Protein AF-A0A9P8JHC9-F1 (afdb_monomer)

Mean predicted aligned error: 3.89 Å

Radius of gyration: 19.71 Å; Cα contacts (8 Å, |Δi|>4): 571; chains: 1; bounding box: 53×44×56 Å

Nearest PDB structures (foldseek):
  3wir-assembly2_D  TM=7.447E-01  e=4.806E-13  Caldicellulosiruptor saccharolyticus DSM 8903
  1h54-assembly1_B  TM=7.601E-01  e=2.207E-12  Levilactobacillus brevis
  1h54-assembly1_A  TM=7.144E-01  e=3.059E-12  Levilactobacillus brevis
  4ktp-assembly1_B  TM=7.434E-01  e=1.260E-11  [Bacillus] selenitireducens MLS10
  6w0p-assembly2_C  TM=7.473E-01  e=3.824E-09  gut metagenome

Solvent-accessible surface area (backbone atoms only — not comparable to full-atom values): 17361 Å² total; per-residue (Å²): 91,27,62,80,66,82,40,54,93,66,26,49,53,66,26,67,49,67,64,99,78,56,48,64,40,98,90,33,56,56,65,69,28,60,58,47,61,47,52,51,51,37,48,52,49,53,51,51,28,49,36,53,66,42,60,69,56,33,65,74,57,37,46,68,54,38,54,11,34,51,46,34,51,64,68,61,39,42,79,35,79,91,76,70,20,33,35,37,80,48,24,18,44,69,25,71,72,52,62,62,37,30,25,29,28,40,42,46,50,41,54,25,44,54,44,55,51,49,53,51,53,23,62,77,68,74,48,92,72,70,80,66,51,62,61,44,37,77,30,47,43,68,22,59,44,98,86,67,48,69,34,63,25,51,84,66,81,84,78,72,69,31,37,40,59,30,65,49,38,34,55,42,86,64,59,58,70,49,100,90,39,42,74,66,49,51,44,51,42,40,66,58,50,72,78,38,54,38,84,77,24,46,23,45,25,32,13,44,52,11,22,38,33,45,77,56,52,92,72,80,56,62,25,52,53,24,41,47,61,17,42,66,56,19,43,40,82,95,80,58,43,26,30,27,29,58,56,75,49,33,82,83,38,83,72,42,72,55,52,71,76,20,62,62,22,48,52,30,47,67,36,30,58,52,44,11,32,37,23,48,44,79,54,72,93,41,82,46,72,52,72,44,72,46,94,86,55,69,61,50,76,54,74,72,44,71,45,66,84,42,80,46,74,51,72,51,62,89,124

pLDDT: mean 94.01, std 4.43, range [67.44, 98.69]

Structure (mmCIF, N/CA/C/O backbone):
data_AF-A0A9P8JHC9-F1
#
_entry.id   AF-A0A9P8JHC9-F1
#
loop_
_atom_site.group_PDB
_atom_site.id
_atom_site.type_symbol
_atom_site.label_atom_id
_atom_site.label_alt_id
_atom_site.label_comp_id
_atom_site.label_asym_id
_atom_site.label_entity_id
_atom_site.label_seq_id
_atom_site.pdbx_PDB_ins_code
_atom_site.Cartn_x
_atom_site.Cartn_y
_atom_site.Cartn_z
_atom_site.occupancy
_atom_site.B_iso_or_equiv
_atom_site.auth_seq_id
_atom_site.auth_comp_id
_atom_site.auth_asym_id
_atom_site.auth_atom_id
_atom_site.pdbx_PDB_model_num
ATOM 1 N N . ASN A 1 1 ? -9.193 -13.759 17.458 1.00 93.69 1 ASN A N 1
ATOM 2 C CA . ASN A 1 1 ? -8.294 -12.620 17.184 1.00 93.69 1 ASN A CA 1
ATOM 3 C C . ASN A 1 1 ? -8.834 -11.311 17.755 1.00 93.69 1 ASN A C 1
ATOM 5 O O . ASN A 1 1 ? -8.416 -10.983 18.848 1.00 93.69 1 ASN A O 1
ATOM 9 N N . ALA A 1 2 ? -9.758 -10.584 17.108 1.00 95.62 2 ALA A N 1
ATOM 10 C CA . ALA A 1 2 ? -10.142 -9.221 17.537 1.00 95.62 2 ALA A CA 1
ATOM 11 C C . ALA A 1 2 ? -10.690 -9.174 18.976 1.00 95.62 2 ALA A C 1
ATOM 13 O O . ALA A 1 2 ? -10.093 -8.546 19.842 1.00 95.62 2 ALA A O 1
ATOM 14 N N . GLN A 1 3 ? -11.723 -9.971 19.260 1.00 94.31 3 GLN A N 1
ATOM 15 C CA . GLN A 1 3 ? -12.310 -10.104 20.604 1.00 94.31 3 GLN A CA 1
ATOM 16 C C . GLN A 1 3 ? -11.322 -10.584 21.681 1.00 94.31 3 GLN A C 1
ATOM 18 O O . GLN A 1 3 ? -11.499 -10.299 22.858 1.00 94.31 3 GLN A O 1
ATOM 23 N N . GLU A 1 4 ? -10.289 -11.343 21.301 1.00 93.81 4 GLU A N 1
ATOM 24 C CA . GLU A 1 4 ? -9.252 -11.807 22.239 1.00 93.81 4 GLU A CA 1
ATOM 25 C C . GLU A 1 4 ? -8.222 -10.712 22.555 1.00 93.81 4 GLU A C 1
ATOM 27 O O . GLU A 1 4 ? -7.394 -10.907 23.439 1.00 93.81 4 GLU A O 1
ATOM 32 N N . ASN A 1 5 ? -8.256 -9.594 21.824 1.00 93.81 5 ASN A N 1
ATOM 33 C CA . ASN A 1 5 ? -7.369 -8.445 21.982 1.00 93.81 5 ASN A CA 1
ATOM 34 C C . ASN A 1 5 ? -8.177 -7.153 22.208 1.00 93.81 5 ASN A C 1
ATOM 36 O O . ASN A 1 5 ? -7.814 -6.102 21.693 1.00 93.81 5 ASN A O 1
ATOM 40 N N . ASP A 1 6 ? -9.281 -7.254 22.954 1.00 94.88 6 ASP A N 1
ATOM 41 C CA . ASP A 1 6 ? -10.076 -6.125 23.461 1.00 94.88 6 ASP A CA 1
ATOM 42 C C . ASP A 1 6 ? -10.746 -5.216 22.408 1.00 94.88 6 ASP A C 1
ATOM 44 O O . ASP A 1 6 ? -11.206 -4.124 22.741 1.00 94.88 6 ASP A O 1
ATOM 48 N N . PHE A 1 7 ? -10.879 -5.681 21.162 1.00 96.69 7 PHE A N 1
ATOM 49 C CA . PHE A 1 7 ? -11.735 -5.040 20.157 1.00 96.69 7 PHE A CA 1
ATOM 50 C C . PHE A 1 7 ? -13.198 -5.485 20.297 1.00 96.69 7 PHE A C 1
ATOM 52 O O . PHE A 1 7 ? -13.495 -6.551 20.854 1.00 96.69 7 PHE A O 1
ATOM 59 N N . SER A 1 8 ? -14.118 -4.686 19.756 1.00 96.69 8 SER A N 1
ATOM 60 C CA . SER A 1 8 ? -15.551 -4.993 19.742 1.00 96.69 8 SER A CA 1
ATOM 61 C C . SER A 1 8 ? -15.889 -6.274 18.965 1.00 96.69 8 SER A C 1
ATOM 63 O O . SER A 1 8 ? -15.070 -6.862 18.251 1.00 96.69 8 SER A O 1
ATOM 65 N N . SER A 1 9 ? -17.132 -6.741 19.105 1.00 95.88 9 SER A N 1
ATOM 66 C CA . SER A 1 9 ? -17.629 -7.907 18.365 1.00 95.88 9 SER A CA 1
ATOM 67 C C . SER A 1 9 ? -17.775 -7.667 16.863 1.00 95.88 9 SER A C 1
ATOM 69 O O . SER A 1 9 ? -17.843 -8.631 16.102 1.00 95.88 9 SER A O 1
ATOM 71 N N . GLU A 1 10 ? -17.837 -6.403 16.469 1.00 95.12 10 GLU A N 1
ATOM 72 C CA . GLU A 1 10 ? -18.017 -5.896 15.118 1.00 95.12 10 GLU A CA 1
ATOM 73 C C . GLU A 1 10 ? -16.677 -5.780 14.376 1.00 95.12 10 GLU A C 1
ATOM 75 O O . GLU A 1 10 ? -16.653 -5.735 13.150 1.00 95.12 10 GLU A O 1
ATOM 80 N N . ALA A 1 11 ? -15.559 -5.774 15.105 1.00 97.31 11 ALA A N 1
ATOM 81 C CA . ALA A 1 11 ? -14.218 -5.675 14.556 1.00 97.31 11 ALA A CA 1
ATOM 82 C C . ALA A 1 11 ? -13.653 -7.035 14.106 1.00 97.31 11 ALA A C 1
ATOM 84 O O . ALA A 1 11 ? -13.818 -8.071 14.760 1.00 97.31 11 ALA A O 1
ATOM 85 N N . ILE A 1 12 ? -12.882 -7.024 13.015 1.00 96.75 12 ILE A N 1
ATOM 86 C CA . ILE A 1 12 ? -12.060 -8.162 12.581 1.00 96.75 12 ILE A CA 1
ATOM 87 C C . ILE A 1 12 ? -10.598 -7.733 12.493 1.00 96.75 12 ILE A C 1
ATOM 89 O O . ILE A 1 12 ? -10.271 -6.674 11.970 1.00 96.75 12 ILE A O 1
ATOM 93 N N . ILE A 1 13 ? -9.714 -8.616 12.961 1.00 95.69 13 ILE A N 1
ATOM 94 C CA . ILE A 1 13 ? -8.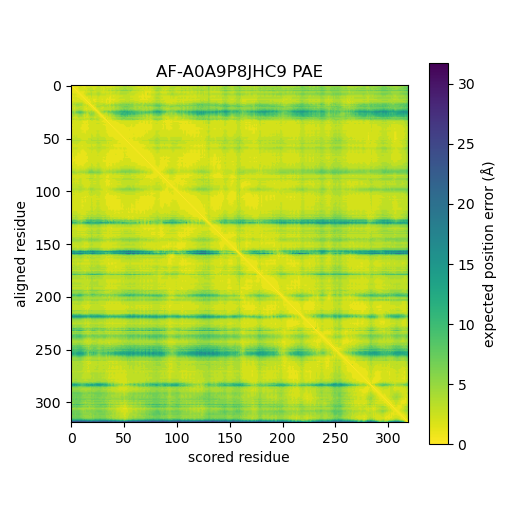271 -8.500 12.772 1.00 95.69 13 ILE A CA 1
ATOM 95 C C . ILE A 1 13 ? -7.711 -9.827 12.264 1.00 95.69 13 ILE A C 1
ATOM 97 O O . ILE A 1 13 ? -7.874 -10.894 12.880 1.00 95.69 13 ILE A O 1
ATOM 101 N N . TYR A 1 14 ? -7.083 -9.768 11.100 1.00 96.12 14 TYR A N 1
ATOM 102 C CA . TYR A 1 14 ? -6.438 -10.912 10.480 1.00 96.12 14 TYR A CA 1
ATOM 103 C C . TYR A 1 14 ? -5.045 -11.141 11.079 1.00 96.12 14 TYR A C 1
ATOM 105 O O . TYR A 1 14 ? -4.368 -10.187 11.464 1.00 96.12 14 TYR A O 1
ATOM 113 N N . PRO A 1 15 ? -4.599 -12.405 11.182 1.00 95.06 15 PRO A N 1
ATOM 114 C CA . PRO A 1 15 ? -3.260 -12.707 11.663 1.00 95.06 15 PRO A CA 1
ATOM 115 C C . PRO A 1 15 ? -2.210 -12.386 10.596 1.00 95.06 15 PRO A C 1
ATOM 117 O O . PRO A 1 15 ? -2.455 -12.612 9.410 1.00 95.06 15 PRO A O 1
ATOM 120 N N . TRP A 1 16 ? -1.014 -11.963 11.026 1.00 95.00 16 TRP A N 1
ATOM 121 C CA . TRP A 1 16 ? 0.115 -11.695 10.123 1.00 95.00 16 TRP A CA 1
ATOM 122 C C . TRP A 1 16 ? 0.428 -12.872 9.194 1.00 95.00 16 TRP A C 1
ATOM 124 O O . TRP A 1 16 ? 0.702 -12.717 8.008 1.00 95.00 16 TRP A O 1
ATOM 134 N N . THR A 1 17 ? 0.341 -14.092 9.721 1.00 92.75 17 THR A N 1
ATOM 135 C CA . THR A 1 17 ? 0.393 -15.307 8.913 1.00 92.75 17 THR A CA 1
ATOM 136 C C . THR A 1 17 ? -0.840 -16.140 9.194 1.00 92.75 17 THR A C 1
ATOM 138 O O . THR A 1 17 ? -1.092 -16.536 10.329 1.00 92.75 17 THR A O 1
ATOM 141 N N . SER A 1 18 ? -1.593 -16.447 8.143 1.00 92.12 18 SER A N 1
ATOM 142 C CA . SER A 1 18 ? -2.782 -17.285 8.238 1.00 92.12 18 SER A CA 1
ATOM 143 C C . SER A 1 18 ? -2.541 -18.671 7.644 1.00 92.12 18 SER A C 1
ATOM 145 O O . SER A 1 18 ? -1.767 -18.857 6.706 1.00 92.12 18 SER A O 1
ATOM 147 N N . GLY A 1 19 ? -3.237 -19.658 8.198 1.00 90.06 19 GLY A N 1
ATOM 148 C CA . GLY A 1 19 ? -3.284 -21.028 7.701 1.00 90.06 19 GLY A CA 1
ATOM 149 C C . GLY A 1 19 ? -4.704 -21.571 7.803 1.00 90.06 19 GLY A C 1
ATOM 150 O O . GLY A 1 19 ? -5.675 -20.831 7.695 1.00 90.06 19 GLY A O 1
ATOM 151 N N . ARG A 1 20 ? -4.848 -22.873 8.076 1.00 90.38 20 ARG A N 1
ATOM 152 C CA . ARG A 1 20 ? -6.165 -23.534 8.134 1.00 90.38 20 ARG A CA 1
ATOM 153 C C . ARG A 1 20 ? -7.166 -22.872 9.092 1.00 90.38 20 ARG A C 1
ATOM 155 O O . ARG A 1 20 ? -8.359 -22.912 8.818 1.00 90.38 20 ARG A O 1
ATOM 162 N N . TYR A 1 21 ? -6.696 -22.357 10.226 1.00 90.50 21 TYR A N 1
ATOM 163 C CA . TYR A 1 21 ? -7.562 -21.926 11.328 1.00 90.50 21 TYR A CA 1
ATOM 164 C C . TYR A 1 21 ? -7.729 -20.408 11.442 1.00 90.50 21 TYR A C 1
ATOM 166 O O . TYR A 1 21 ? -8.572 -19.970 12.216 1.00 90.50 21 TYR A O 1
ATOM 174 N N . GLY A 1 22 ? -6.944 -19.607 10.713 1.00 90.62 22 GLY A N 1
ATOM 175 C CA . GLY A 1 22 ? -7.029 -18.141 10.769 1.00 90.62 22 GLY A CA 1
ATOM 176 C C . GLY A 1 22 ? -6.739 -17.506 12.136 1.00 90.62 22 GLY A C 1
ATOM 177 O O . GLY A 1 22 ? -7.032 -16.330 12.334 1.00 90.62 22 GLY A O 1
ATOM 178 N N . ASN A 1 23 ? -6.181 -18.258 13.085 1.00 91.19 23 ASN A N 1
ATOM 179 C CA . ASN A 1 23 ? -5.802 -17.751 14.399 1.00 91.19 23 ASN A CA 1
ATOM 180 C C . ASN A 1 23 ? -4.415 -17.095 14.361 1.00 91.19 23 ASN A C 1
ATOM 182 O O . ASN A 1 23 ? -3.592 -17.434 13.512 1.00 91.19 23 ASN A O 1
ATOM 186 N N . CYS A 1 24 ? -4.139 -16.201 15.311 1.00 89.56 24 CYS A N 1
ATOM 187 C CA . CYS A 1 24 ? -2.799 -15.644 15.506 1.00 89.56 24 CYS A CA 1
ATOM 188 C C . CYS A 1 24 ? -1.760 -16.766 15.687 1.00 89.56 24 CYS A C 1
ATOM 190 O O . CYS A 1 24 ? -1.970 -17.708 16.458 1.00 89.56 24 CYS A O 1
ATOM 192 N N . THR A 1 25 ? -0.637 -16.667 14.978 1.00 85.69 25 THR A N 1
ATOM 193 C CA . THR A 1 25 ? 0.457 -17.648 14.998 1.00 85.69 25 THR A CA 1
ATOM 194 C C . THR A 1 25 ? 1.722 -17.046 15.606 1.00 85.69 25 THR A C 1
ATOM 196 O O . THR A 1 25 ? 1.864 -15.837 15.743 1.00 85.69 25 THR A O 1
ATOM 199 N N . GLY A 1 26 ? 2.699 -17.892 15.948 1.00 79.81 26 GLY A N 1
ATOM 200 C CA . GLY A 1 26 ? 3.996 -17.433 16.463 1.00 79.81 26 GLY A CA 1
ATOM 201 C C . GLY A 1 26 ? 4.928 -16.801 15.419 1.00 79.81 26 GLY A C 1
ATOM 202 O O . GLY A 1 26 ? 6.057 -16.469 15.759 1.00 79.81 26 GLY A O 1
ATOM 203 N N . THR A 1 27 ? 4.500 -16.673 14.159 1.00 83.31 27 THR A N 1
ATOM 204 C CA . THR A 1 27 ? 5.278 -16.024 13.086 1.00 83.31 27 THR A CA 1
ATOM 205 C C . THR A 1 27 ? 5.075 -14.506 13.040 1.00 83.31 27 THR A C 1
ATOM 207 O O . THR A 1 27 ? 5.838 -13.823 12.370 1.00 83.31 27 THR A O 1
ATOM 210 N N . GLY A 1 28 ? 4.082 -13.981 13.763 1.00 83.00 28 GLY A N 1
ATOM 211 C CA . GLY A 1 28 ? 3.852 -12.553 13.985 1.00 83.00 28 GLY A CA 1
ATOM 212 C C . GLY A 1 28 ? 2.570 -12.345 14.803 1.00 83.00 28 GLY A C 1
ATOM 213 O O . GLY A 1 28 ? 1.598 -13.074 14.579 1.00 83.00 28 GLY A O 1
ATOM 214 N N . PRO A 1 29 ? 2.542 -11.410 15.770 1.00 88.25 29 PRO A N 1
ATOM 215 C CA . PRO A 1 29 ? 1.345 -11.167 16.568 1.00 88.25 29 PRO A CA 1
ATOM 216 C C . PRO A 1 29 ? 0.251 -10.500 15.718 1.00 88.25 29 PRO A C 1
ATOM 218 O O . PRO A 1 29 ? 0.528 -9.893 14.686 1.00 88.25 29 PRO A O 1
ATOM 221 N N . CYS A 1 30 ? -1.008 -10.631 16.145 1.00 88.62 30 CYS A N 1
ATOM 222 C CA . CYS A 1 30 ? -2.133 -9.966 15.478 1.00 88.62 30 CYS A CA 1
ATOM 223 C C . CYS A 1 30 ? -2.225 -8.475 15.814 1.00 88.62 30 CYS A C 1
ATOM 225 O O . CYS A 1 30 ? -2.731 -7.711 15.006 1.00 88.62 30 CYS A O 1
ATOM 227 N N . VAL A 1 31 ? -1.770 -8.083 17.003 1.00 92.12 31 VAL A N 1
ATOM 228 C CA . VAL A 1 31 ? -1.782 -6.704 17.497 1.00 92.12 31 VAL A CA 1
ATOM 229 C C . VAL A 1 31 ? -0.360 -6.227 17.754 1.00 92.12 31 VAL A C 1
ATOM 231 O O . VAL A 1 31 ? 0.552 -7.038 17.922 1.00 92.12 31 VAL A O 1
ATOM 234 N N . ASP A 1 32 ? -0.196 -4.911 17.782 1.00 90.56 32 ASP A N 1
ATOM 235 C CA . ASP A 1 32 ? 1.052 -4.178 18.004 1.00 90.56 32 ASP A CA 1
ATOM 236 C C . ASP A 1 32 ? 2.163 -4.546 17.009 1.00 90.56 32 ASP A C 1
ATOM 238 O O . ASP A 1 32 ? 3.349 -4.609 17.342 1.00 90.56 32 ASP A O 1
ATOM 242 N N . TYR A 1 33 ? 1.756 -4.818 15.768 1.00 92.62 33 TYR A N 1
ATOM 243 C CA . TYR A 1 33 ? 2.635 -5.204 14.669 1.00 92.62 33 TYR A CA 1
ATOM 244 C C . TYR A 1 33 ? 2.077 -4.700 13.329 1.00 92.62 33 TYR A C 1
ATOM 246 O O . TYR A 1 33 ? 1.625 -3.558 13.250 1.00 92.62 33 TYR A O 1
ATOM 254 N N . GLN A 1 34 ? 2.121 -5.514 12.274 1.00 96.00 34 GLN A N 1
ATOM 255 C CA . GLN A 1 34 ? 1.749 -5.135 10.910 1.00 96.00 34 GLN A CA 1
ATOM 256 C C . GLN A 1 34 ? 0.234 -5.139 10.679 1.00 96.00 34 GLN A C 1
ATOM 258 O O . GLN A 1 34 ? -0.332 -6.058 10.086 1.00 96.00 34 GLN A O 1
ATOM 263 N N . TYR A 1 35 ? -0.433 -4.081 11.148 1.00 97.56 35 TYR A N 1
ATOM 264 C CA . TYR A 1 35 ? -1.879 -3.902 10.984 1.00 97.56 35 TYR A CA 1
ATOM 265 C C . TYR A 1 35 ? -2.310 -3.685 9.527 1.00 97.56 35 TYR A C 1
ATOM 267 O O . TYR A 1 35 ? -3.435 -4.058 9.180 1.00 97.56 35 TYR A O 1
ATOM 275 N N . HIS A 1 36 ? -1.444 -3.119 8.676 1.00 97.62 36 HIS A N 1
ATOM 276 C CA . HIS A 1 36 ? -1.776 -2.752 7.292 1.00 97.62 36 HIS A CA 1
ATOM 277 C C . HIS A 1 36 ? -2.280 -3.924 6.437 1.00 97.62 36 HIS A C 1
ATOM 279 O O . HIS A 1 36 ? -3.068 -3.722 5.522 1.00 97.62 36 HIS A O 1
ATOM 285 N N . LEU A 1 37 ? -1.942 -5.171 6.780 1.00 96.94 37 LEU A N 1
ATOM 286 C CA . LEU A 1 37 ? -2.455 -6.343 6.065 1.00 96.94 37 LEU A CA 1
ATOM 287 C C . LEU A 1 37 ? -3.996 -6.354 5.998 1.00 96.94 37 LEU A C 1
ATOM 289 O O . LEU A 1 37 ? -4.593 -6.885 5.064 1.00 96.94 37 LEU A O 1
ATOM 293 N N . ASN A 1 38 ? -4.657 -5.761 6.998 1.00 98.31 38 ASN A N 1
ATOM 294 C CA . ASN A 1 38 ? -6.108 -5.648 7.030 1.00 98.31 38 ASN A CA 1
ATOM 295 C C . ASN A 1 38 ? -6.603 -4.660 5.961 1.00 98.31 38 ASN A C 1
ATOM 297 O O . ASN A 1 38 ? -7.567 -4.968 5.263 1.00 98.31 38 ASN A O 1
ATOM 301 N N . SER A 1 39 ? -5.930 -3.519 5.764 1.00 98.38 39 SER A N 1
ATOM 302 C CA . SER A 1 39 ? -6.261 -2.601 4.666 1.00 98.38 39 SER A CA 1
ATOM 303 C C . SER A 1 39 ? -5.898 -3.189 3.295 1.00 98.38 39 SER A C 1
ATOM 305 O O . SER A 1 39 ? -6.622 -2.955 2.326 1.00 98.38 39 SER A O 1
ATOM 307 N N . ASP A 1 40 ? -4.889 -4.060 3.216 1.00 98.12 40 ASP A N 1
ATOM 308 C CA . ASP A 1 40 ? -4.571 -4.821 2.001 1.00 98.12 40 ASP A CA 1
ATOM 309 C C . ASP A 1 40 ? -5.688 -5.820 1.629 1.00 98.12 40 ASP A C 1
ATOM 311 O O . ASP A 1 40 ? -6.080 -5.929 0.462 1.00 98.12 40 ASP A O 1
ATOM 315 N N . ILE A 1 41 ? -6.259 -6.525 2.617 1.00 98.56 41 ILE A N 1
ATOM 316 C CA . ILE A 1 41 ? -7.419 -7.417 2.422 1.00 98.56 41 ILE A CA 1
ATOM 317 C C . ILE A 1 41 ? -8.646 -6.617 1.979 1.00 98.56 41 ILE A C 1
ATOM 319 O O . ILE A 1 41 ? -9.323 -7.018 1.025 1.00 98.56 41 ILE A O 1
ATOM 323 N N . PHE A 1 42 ? -8.907 -5.478 2.631 1.00 98.69 42 PHE A N 1
ATOM 324 C CA . PHE A 1 42 ? -9.974 -4.559 2.237 1.00 98.69 42 PHE A CA 1
ATOM 325 C C . PHE A 1 42 ? -9.834 -4.171 0.762 1.00 98.69 42 PHE A C 1
ATOM 327 O O . PHE A 1 42 ? -10.786 -4.282 -0.019 1.00 98.69 42 PHE A O 1
ATOM 334 N N . LEU A 1 43 ? -8.630 -3.743 0.369 1.00 98.00 43 LEU A N 1
ATOM 335 C CA . LEU A 1 43 ? -8.337 -3.303 -0.987 1.00 98.00 43 LEU A CA 1
ATOM 336 C C . LEU A 1 43 ? -8.524 -4.438 -1.997 1.00 98.00 43 LEU A C 1
ATOM 338 O O . LEU A 1 43 ? -9.116 -4.222 -3.052 1.00 98.00 43 LEU A O 1
ATOM 342 N N . ASN A 1 44 ? -8.083 -5.657 -1.683 1.00 97.56 44 ASN A N 1
ATOM 343 C CA . ASN A 1 44 ? -8.300 -6.809 -2.556 1.00 97.56 44 ASN A CA 1
ATOM 344 C C . ASN A 1 44 ? -9.796 -7.081 -2.794 1.00 97.56 44 ASN A C 1
ATOM 346 O O . ASN A 1 44 ? -10.204 -7.310 -3.935 1.00 97.56 44 ASN A O 1
ATOM 350 N N . ASN A 1 45 ? -10.617 -7.023 -1.743 1.00 98.31 45 ASN A N 1
ATOM 351 C CA . ASN A 1 45 ? -12.064 -7.203 -1.860 1.00 98.31 45 ASN A CA 1
ATOM 352 C C . ASN A 1 45 ? -12.704 -6.118 -2.737 1.00 98.31 45 ASN A C 1
ATOM 354 O O . ASN A 1 45 ? -13.503 -6.423 -3.627 1.00 98.31 45 ASN A O 1
ATOM 358 N N . LEU A 1 46 ? -12.309 -4.860 -2.518 1.00 97.50 46 LEU A N 1
ATOM 359 C CA . LEU A 1 46 ? -12.772 -3.713 -3.294 1.00 97.50 46 LEU A CA 1
ATOM 360 C C . LEU A 1 46 ? -12.390 -3.845 -4.776 1.00 97.50 46 LEU A C 1
ATOM 362 O O . LEU A 1 46 ? -13.233 -3.678 -5.654 1.00 97.50 46 LEU A O 1
ATOM 366 N N . LEU A 1 47 ? -11.129 -4.175 -5.068 1.00 95.94 47 LEU A N 1
ATOM 367 C CA . LEU A 1 47 ? -10.643 -4.340 -6.438 1.00 95.94 47 LEU A CA 1
ATOM 368 C C . LEU A 1 47 ? -11.326 -5.509 -7.146 1.00 95.94 47 LEU A C 1
ATOM 370 O O . LEU A 1 47 ? -11.647 -5.385 -8.326 1.00 95.94 47 LEU A O 1
ATOM 374 N N . TYR A 1 48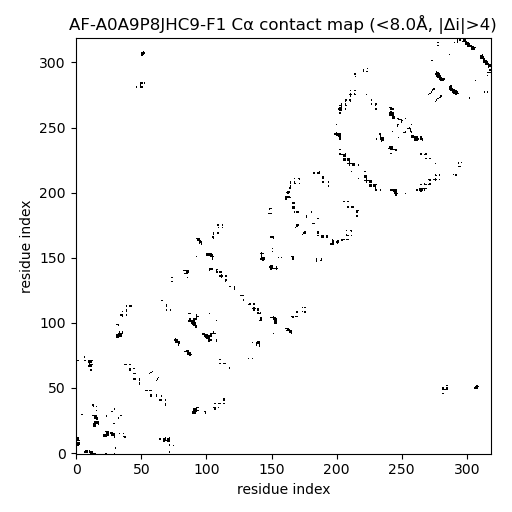 ? -11.581 -6.624 -6.453 1.00 96.25 48 TYR A N 1
ATOM 375 C CA . TYR A 1 48 ? -12.324 -7.739 -7.039 1.00 96.25 48 TYR A CA 1
ATOM 376 C C . TYR A 1 48 ? -13.721 -7.297 -7.480 1.00 96.25 48 TYR A C 1
ATOM 378 O O . TYR A 1 48 ? -14.107 -7.558 -8.621 1.00 96.25 48 TYR A O 1
ATOM 386 N N . TRP A 1 49 ? -14.462 -6.600 -6.614 1.00 96.50 49 TRP A N 1
ATOM 387 C CA . TRP A 1 49 ? -15.785 -6.087 -6.966 1.00 96.50 49 TRP A CA 1
ATOM 388 C C . TRP A 1 49 ? -15.716 -5.129 -8.151 1.00 96.50 49 TRP A C 1
ATOM 390 O O . TRP A 1 49 ? -16.373 -5.383 -9.154 1.00 96.50 49 TRP A O 1
ATOM 400 N N . ARG A 1 50 ? -14.844 -4.117 -8.116 1.00 95.25 50 ARG A N 1
ATOM 401 C CA . ARG A 1 50 ? -14.754 -3.148 -9.218 1.00 95.25 50 ARG A CA 1
ATOM 402 C C . ARG A 1 50 ? -14.310 -3.767 -10.548 1.00 95.25 50 ARG A C 1
ATOM 404 O O . ARG A 1 50 ? -14.725 -3.323 -11.611 1.00 95.25 50 ARG A O 1
ATOM 411 N N . VAL A 1 51 ? -13.471 -4.806 -10.524 1.00 95.12 51 VAL A N 1
ATOM 412 C CA . VAL A 1 51 ? -13.052 -5.518 -11.746 1.00 95.12 51 VAL A CA 1
ATOM 413 C C . VAL A 1 51 ? -14.165 -6.409 -12.302 1.00 95.12 51 VAL A C 1
ATOM 415 O O . VAL A 1 51 ? -14.259 -6.580 -13.521 1.00 95.12 51 VAL A O 1
ATOM 418 N N . THR A 1 52 ? -14.982 -7.014 -11.439 1.00 94.62 52 THR A N 1
ATOM 419 C CA . THR A 1 52 ? -15.994 -8.009 -11.837 1.00 94.62 52 THR A CA 1
ATOM 420 C C . THR A 1 52 ? -17.391 -7.429 -12.039 1.00 94.62 52 THR A C 1
ATOM 422 O O . THR A 1 52 ? -18.146 -7.979 -12.838 1.00 94.62 52 THR A O 1
ATOM 425 N N . GLY A 1 53 ? -17.729 -6.341 -11.346 1.00 93.69 53 GLY A N 1
ATOM 426 C CA . GLY A 1 53 ? -19.088 -5.808 -11.237 1.00 93.69 53 GLY A CA 1
ATOM 427 C C . GLY A 1 53 ? -20.045 -6.709 -10.443 1.00 93.69 53 GLY A C 1
ATOM 428 O O . GLY A 1 53 ? -21.256 -6.617 -10.624 1.00 93.69 53 GLY A O 1
ATOM 429 N N . ASP A 1 54 ? -19.536 -7.638 -9.622 1.00 95.56 54 ASP A N 1
ATOM 430 C CA . ASP A 1 54 ? -20.371 -8.584 -8.867 1.00 95.56 54 ASP A CA 1
ATOM 431 C C . ASP A 1 54 ? -20.894 -7.969 -7.556 1.00 95.56 54 ASP A C 1
ATOM 433 O O . ASP A 1 54 ? -20.388 -8.239 -6.462 1.00 95.56 54 ASP A O 1
ATOM 437 N N . ASP A 1 55 ? -21.930 -7.136 -7.669 1.00 96.19 55 ASP A N 1
ATOM 438 C CA . ASP A 1 55 ? -22.591 -6.489 -6.527 1.00 96.19 55 ASP A CA 1
ATOM 439 C C . ASP A 1 55 ? -23.144 -7.490 -5.511 1.00 96.19 55 ASP A C 1
ATOM 441 O O . ASP A 1 55 ? -23.155 -7.225 -4.307 1.00 96.19 55 ASP A O 1
ATOM 445 N N . SER A 1 56 ? -23.643 -8.639 -5.981 1.00 97.56 56 SER A N 1
ATOM 446 C CA . SER A 1 56 ? -24.243 -9.643 -5.102 1.00 97.56 56 SER A CA 1
ATOM 447 C C . SER A 1 56 ? -23.187 -10.261 -4.196 1.00 97.56 56 SER A C 1
ATOM 449 O O . SER A 1 56 ? -23.434 -10.437 -2.999 1.00 97.56 56 SER A O 1
ATOM 451 N N . TRP A 1 57 ? -22.022 -10.599 -4.752 1.00 97.88 57 TRP A N 1
ATOM 452 C CA . TRP A 1 57 ? -20.887 -11.063 -3.966 1.00 97.88 57 TRP A CA 1
ATOM 453 C C . TRP A 1 57 ? -20.378 -9.961 -3.040 1.00 97.88 57 TRP A C 1
ATOM 455 O O . TRP A 1 57 ? -20.181 -10.217 -1.852 1.00 97.88 57 TRP A O 1
ATOM 465 N N . PHE A 1 58 ? -20.221 -8.736 -3.547 1.00 97.94 58 PHE A N 1
ATOM 466 C CA . PHE A 1 58 ? -19.648 -7.652 -2.758 1.00 97.94 58 PHE A CA 1
ATOM 467 C C . PHE A 1 58 ? -20.509 -7.330 -1.531 1.00 97.94 58 PHE A C 1
ATOM 469 O O . PHE A 1 58 ? -20.018 -7.400 -0.405 1.00 97.94 58 PHE A O 1
ATOM 476 N N . LYS A 1 59 ? -21.819 -7.126 -1.715 1.00 97.81 59 LYS A N 1
ATOM 477 C CA . LYS A 1 59 ? -22.767 -6.882 -0.613 1.00 97.81 59 LYS A CA 1
ATOM 478 C C . LYS A 1 59 ? -22.851 -8.044 0.369 1.00 97.81 59 LYS A C 1
ATOM 480 O O . LYS A 1 59 ? -22.924 -7.834 1.574 1.00 97.81 59 LYS A O 1
ATOM 485 N N . GLY A 1 60 ? -22.889 -9.274 -0.142 1.00 97.94 60 GLY A N 1
ATOM 486 C CA . GLY A 1 60 ? -23.135 -10.454 0.682 1.00 97.94 60 GLY A CA 1
ATOM 487 C C . GLY A 1 60 ? -21.903 -11.000 1.403 1.00 97.94 60 GLY A C 1
ATOM 488 O O . GLY A 1 60 ? -22.068 -11.736 2.372 1.00 97.94 60 GLY A O 1
ATOM 489 N N . GLN A 1 61 ? -20.695 -10.718 0.910 1.00 98.06 61 GLN A N 1
ATOM 490 C CA . GLN A 1 61 ? -19.457 -11.348 1.387 1.00 98.06 61 GLN A CA 1
ATOM 491 C C . GLN A 1 61 ? -18.378 -10.327 1.753 1.00 98.06 61 GLN A C 1
ATOM 493 O O . GLN A 1 61 ? -17.746 -10.470 2.796 1.00 98.06 61 GLN A O 1
ATOM 498 N N . ALA A 1 62 ? -18.157 -9.313 0.916 1.00 98.25 62 ALA A N 1
ATOM 499 C CA . ALA A 1 62 ? -17.043 -8.386 1.089 1.00 98.25 62 ALA A CA 1
ATOM 500 C C . ALA A 1 62 ? -17.357 -7.236 2.049 1.00 98.25 62 ALA A C 1
ATOM 502 O O . ALA A 1 62 ? -16.549 -6.985 2.936 1.00 98.25 62 ALA A O 1
ATOM 503 N N . ILE A 1 63 ? -18.515 -6.576 1.918 1.00 98.06 63 ILE A N 1
ATOM 504 C CA . ILE A 1 63 ? -18.901 -5.443 2.779 1.00 98.06 63 ILE A CA 1
ATOM 505 C C . ILE A 1 63 ? -18.835 -5.813 4.271 1.00 98.06 63 ILE A C 1
ATOM 507 O O . ILE A 1 63 ? -18.149 -5.104 4.999 1.00 98.06 63 ILE A O 1
ATOM 511 N N . PRO A 1 64 ? -19.383 -6.956 4.743 1.00 97.75 64 PRO A N 1
ATOM 512 C CA . PRO A 1 64 ? -19.261 -7.332 6.155 1.00 97.75 64 PRO A CA 1
ATOM 513 C C . PRO A 1 64 ? -17.813 -7.475 6.647 1.00 97.75 64 PRO A C 1
ATOM 515 O O . PRO A 1 64 ? -17.528 -7.203 7.807 1.00 97.75 64 PRO A O 1
ATOM 518 N N . VAL A 1 65 ? -16.891 -7.917 5.782 1.00 98.38 65 VAL A N 1
ATOM 519 C CA . VAL A 1 65 ? -15.463 -8.030 6.120 1.00 98.38 65 VAL A CA 1
ATOM 520 C C . VAL A 1 65 ? -14.794 -6.658 6.105 1.00 98.38 65 VAL A C 1
ATOM 522 O O . VAL A 1 65 ? -14.020 -6.345 7.005 1.00 98.38 65 VAL A O 1
ATOM 525 N N . ASN A 1 66 ? -15.086 -5.853 5.088 1.00 98.56 66 ASN A N 1
ATOM 526 C CA . ASN A 1 66 ? -14.511 -4.530 4.897 1.00 98.56 66 ASN A CA 1
ATOM 527 C C . ASN A 1 66 ? -14.938 -3.567 6.013 1.00 98.56 66 ASN A C 1
ATOM 529 O O . ASN A 1 66 ? -14.073 -2.951 6.629 1.00 98.56 66 ASN A O 1
ATOM 533 N N . ASP A 1 67 ? -16.229 -3.517 6.345 1.00 97.94 67 ASP A N 1
ATOM 534 C CA . ASP A 1 67 ? -16.755 -2.686 7.433 1.00 97.94 67 ASP A CA 1
ATOM 535 C C . ASP A 1 67 ? -16.172 -3.112 8.789 1.00 97.94 67 ASP A C 1
ATOM 537 O O . ASP A 1 67 ? -15.796 -2.266 9.594 1.00 97.94 67 ASP A O 1
ATOM 541 N N . ALA A 1 68 ? -15.996 -4.417 9.026 1.00 98.12 68 ALA A N 1
ATOM 542 C CA . ALA A 1 68 ? -15.376 -4.922 10.253 1.00 98.12 68 ALA A CA 1
ATOM 543 C C . ALA A 1 68 ? -13.876 -4.584 10.369 1.00 98.12 68 ALA A C 1
ATOM 545 O O . ALA A 1 68 ? -13.353 -4.404 11.473 1.00 98.12 68 ALA A O 1
ATOM 546 N N . ILE A 1 69 ? -13.164 -4.489 9.241 1.00 98.62 69 ILE A N 1
ATOM 547 C CA . ILE A 1 69 ? -11.778 -3.998 9.197 1.00 98.62 69 ILE A CA 1
ATOM 548 C C . ILE A 1 69 ? -11.738 -2.500 9.516 1.00 98.62 69 ILE A C 1
ATOM 550 O O . ILE A 1 69 ? -10.893 -2.061 10.297 1.00 98.62 69 ILE A O 1
ATOM 554 N N . VAL A 1 70 ? -12.654 -1.715 8.943 1.00 98.44 70 VAL A N 1
ATOM 555 C CA . VAL A 1 70 ? -12.761 -0.279 9.234 1.00 98.44 70 VAL A CA 1
ATOM 556 C C . VAL A 1 70 ? -13.105 -0.054 10.703 1.00 98.44 70 VAL A C 1
ATOM 558 O O . VAL A 1 70 ? -12.474 0.782 11.349 1.00 98.44 70 VAL A O 1
ATOM 561 N N . GLN A 1 71 ? -14.020 -0.849 11.258 1.00 98.06 71 GLN A N 1
ATOM 562 C CA . GLN A 1 71 ? -14.358 -0.819 12.676 1.00 98.06 71 GLN A CA 1
ATOM 563 C C . GLN A 1 71 ? -13.123 -1.069 13.550 1.00 98.06 71 GLN A C 1
ATOM 565 O O . GLN A 1 71 ? -12.848 -0.271 14.446 1.00 98.06 71 GLN A O 1
ATOM 570 N N . MET A 1 72 ? -12.328 -2.103 13.243 1.00 98.06 72 MET A N 1
ATOM 571 C CA . MET A 1 72 ? -11.069 -2.389 13.943 1.00 98.06 72 MET A CA 1
ATOM 572 C C . MET A 1 72 ? -10.115 -1.192 13.911 1.00 98.06 72 MET A C 1
ATOM 574 O O . MET A 1 72 ? -9.632 -0.764 14.957 1.00 98.06 72 MET A O 1
ATOM 578 N N . PHE A 1 73 ? -9.884 -0.596 12.737 1.00 98.38 73 PHE A N 1
ATOM 579 C CA . PHE A 1 73 ? -9.026 0.585 12.642 1.00 98.38 73 PHE A CA 1
ATOM 580 C C . PHE A 1 73 ? -9.603 1.793 13.386 1.00 98.38 73 PHE A C 1
ATOM 582 O O . PHE A 1 73 ? -8.838 2.543 13.987 1.00 98.38 73 PHE A O 1
ATOM 589 N N . SER A 1 74 ? -10.928 1.965 13.399 1.00 97.94 74 SER A N 1
ATOM 590 C CA . SER A 1 74 ? -11.592 3.052 14.126 1.00 97.94 74 SER A CA 1
ATOM 591 C C . SER A 1 74 ? -11.440 2.942 15.648 1.00 97.94 74 SER A C 1
ATOM 593 O O . SER A 1 74 ? -11.434 3.963 16.334 1.00 97.94 74 SER A O 1
ATOM 595 N N . GLU A 1 75 ? -11.282 1.719 16.160 1.00 97.25 75 GLU A N 1
ATOM 596 C CA . GLU A 1 75 ? -10.997 1.423 17.568 1.00 97.25 75 GLU A CA 1
ATOM 597 C C . GLU A 1 75 ? -9.498 1.469 17.889 1.00 97.25 75 GLU A C 1
ATOM 599 O O . GLU A 1 75 ? -9.120 1.793 19.013 1.00 97.25 75 GLU A O 1
ATOM 604 N N . LEU A 1 76 ? -8.643 1.162 16.907 1.00 97.56 76 LEU A N 1
ATOM 605 C CA . LEU A 1 76 ? -7.186 1.202 17.043 1.00 97.56 76 LEU A CA 1
ATOM 606 C C . LEU A 1 76 ? -6.649 2.639 17.115 1.00 97.56 76 LEU A C 1
ATOM 608 O O . LEU A 1 76 ? -5.708 2.921 17.862 1.00 97.56 76 LEU A O 1
ATOM 612 N N . VAL A 1 77 ? -7.209 3.548 16.312 1.00 98.12 77 VAL A N 1
ATOM 613 C CA . VAL A 1 77 ? -6.780 4.950 16.302 1.00 98.12 77 VAL A CA 1
ATOM 614 C C . VAL A 1 77 ? -7.281 5.696 17.535 1.00 98.12 77 VAL A C 1
ATOM 616 O O . VAL A 1 77 ? -8.375 5.467 18.043 1.00 98.12 77 VAL A O 1
ATOM 619 N N . HIS A 1 78 ? -6.507 6.677 17.985 1.00 97.69 78 HIS A N 1
ATOM 620 C CA . HIS A 1 78 ? -6.913 7.598 19.043 1.00 97.69 78 HIS A CA 1
ATOM 621 C C . HIS A 1 78 ? -6.611 9.037 18.636 1.00 97.69 78 HIS A C 1
ATOM 623 O O . HIS A 1 78 ? -5.644 9.303 17.924 1.00 97.69 78 HIS A O 1
ATOM 629 N N . TYR A 1 79 ? -7.421 9.988 19.102 1.00 98.06 79 TYR A N 1
ATOM 630 C CA . TYR A 1 79 ? -7.145 11.398 18.847 1.00 98.06 79 TYR A CA 1
ATOM 631 C C . TYR A 1 79 ? -5.977 11.878 19.713 1.00 98.06 79 TYR A C 1
ATOM 633 O O . TYR A 1 79 ? -6.066 11.911 20.944 1.00 98.06 79 TYR A O 1
ATOM 641 N N . ASN A 1 80 ? -4.885 12.277 19.073 1.00 97.75 80 ASN A N 1
ATOM 642 C CA . ASN A 1 80 ? -3.694 12.791 19.721 1.00 97.75 80 ASN A CA 1
ATOM 643 C C . ASN A 1 80 ? -3.707 14.323 19.716 1.00 97.75 80 ASN A C 1
ATOM 645 O O . ASN A 1 80 ? -3.396 14.977 18.723 1.00 97.75 80 ASN A O 1
ATOM 649 N N . GLN A 1 81 ? -4.006 14.905 20.879 1.00 97.38 81 GLN A N 1
ATOM 650 C CA . GLN A 1 81 ? -4.109 16.357 21.065 1.00 97.38 81 GLN A CA 1
ATOM 651 C C . GLN A 1 81 ? -2.799 17.120 20.813 1.00 97.38 81 GLN A C 1
ATOM 653 O O . GLN A 1 81 ? -2.834 18.322 20.581 1.00 97.38 81 GLN A O 1
ATOM 658 N N . THR A 1 82 ? -1.637 16.461 20.888 1.00 95.38 82 THR A N 1
ATOM 659 C CA . THR A 1 82 ? -0.339 17.135 20.697 1.00 95.38 82 THR A CA 1
ATOM 660 C C . THR A 1 82 ? -0.066 17.433 19.226 1.00 95.38 82 THR A C 1
ATOM 662 O O . THR A 1 82 ? 0.594 18.421 18.911 1.00 95.38 82 THR A O 1
ATOM 665 N N . VAL A 1 83 ? -0.560 16.573 18.337 1.00 94.38 83 VAL A N 1
ATOM 666 C CA . VAL A 1 83 ? -0.352 16.671 16.883 1.00 94.38 83 VAL A CA 1
ATOM 667 C C . VAL A 1 83 ? -1.646 17.000 16.139 1.00 94.38 83 VAL A C 1
ATOM 669 O O . VAL A 1 83 ? -1.619 17.112 14.921 1.00 94.38 83 VAL A O 1
ATOM 672 N N . ASP A 1 84 ? -2.738 17.170 16.889 1.00 95.56 84 ASP A N 1
ATOM 673 C CA . ASP A 1 84 ? -4.074 17.538 16.425 1.00 95.56 84 ASP A CA 1
ATOM 674 C C . ASP A 1 84 ? -4.610 16.623 15.311 1.00 95.56 84 ASP A C 1
ATOM 676 O O . ASP A 1 84 ? -5.015 17.071 14.244 1.00 95.56 84 ASP A O 1
ATOM 680 N N . GLY A 1 85 ? -4.581 15.310 15.554 1.00 97.25 85 GLY A N 1
ATOM 681 C CA . GLY A 1 85 ? -5.060 14.315 14.594 1.00 97.25 85 GLY A CA 1
ATOM 682 C C . GLY A 1 85 ? -5.143 12.903 15.169 1.00 97.25 85 GLY A C 1
ATOM 683 O O . GLY A 1 85 ? -4.752 12.654 16.310 1.00 97.25 85 GLY A O 1
ATOM 684 N N . TYR A 1 86 ? -5.664 11.968 14.378 1.00 98.38 86 TYR A N 1
ATOM 685 C CA . TYR A 1 86 ? -5.780 10.557 14.734 1.00 98.38 86 TYR A CA 1
ATOM 686 C C . TYR A 1 86 ? -4.454 9.825 14.538 1.00 98.38 86 TYR A C 1
ATOM 688 O O . TYR A 1 86 ? -3.884 9.825 13.447 1.00 98.38 86 TYR A O 1
ATOM 696 N N . SER A 1 87 ? -3.999 9.188 15.611 1.00 98.50 87 SER A N 1
ATOM 697 C CA . SER A 1 87 ? -2.710 8.514 15.737 1.00 98.50 87 SER A CA 1
ATOM 698 C C . SER A 1 87 ? -2.882 7.029 16.053 1.00 98.50 87 SER A C 1
ATOM 700 O O . SER A 1 87 ? -3.894 6.608 16.619 1.00 98.50 87 SER A O 1
ATOM 702 N N . ILE A 1 88 ? -1.842 6.249 15.763 1.00 98.25 88 ILE A N 1
ATOM 703 C CA . ILE A 1 88 ? -1.670 4.867 16.217 1.00 98.25 88 ILE A CA 1
ATOM 704 C C . ILE A 1 88 ? -0.390 4.814 17.049 1.00 98.25 88 ILE A C 1
ATOM 706 O O . ILE A 1 88 ? 0.690 5.165 16.582 1.00 98.25 88 ILE A O 1
ATOM 710 N N . SER A 1 89 ? -0.503 4.378 18.302 1.00 96.94 89 SER A N 1
ATOM 711 C CA . SER A 1 89 ? 0.610 4.443 19.261 1.00 96.94 89 SER A CA 1
ATOM 712 C C . SER A 1 89 ? 1.763 3.503 18.929 1.00 96.94 89 SER A C 1
ATOM 714 O O . SER A 1 89 ? 2.905 3.788 19.283 1.00 96.94 89 SER A O 1
ATOM 716 N N . ASN A 1 90 ? 1.449 2.354 18.337 1.00 96.88 90 ASN A N 1
ATOM 717 C CA . ASN A 1 90 ? 2.372 1.245 18.197 1.00 96.88 90 ASN A CA 1
ATOM 718 C C . ASN A 1 90 ? 1.962 0.383 17.003 1.00 96.88 90 ASN A C 1
ATOM 720 O O . ASN A 1 90 ? 0.864 -0.168 17.004 1.00 96.88 90 ASN A O 1
ATOM 724 N N . LEU A 1 91 ? 2.818 0.282 15.993 1.00 97.00 91 LEU A N 1
ATOM 725 C CA . LEU A 1 91 ? 2.627 -0.579 14.830 1.00 97.00 91 LEU A CA 1
ATOM 726 C C . LEU A 1 91 ? 3.974 -0.936 14.196 1.00 97.00 91 LEU A C 1
ATOM 728 O O . LEU A 1 91 ? 5.024 -0.414 14.573 1.00 97.00 91 LEU A O 1
ATOM 732 N N . THR A 1 92 ? 3.924 -1.788 13.185 1.00 97.00 92 THR A N 1
ATOM 733 C CA . THR A 1 92 ? 4.985 -1.953 12.193 1.00 97.00 92 THR A CA 1
ATOM 734 C C . THR A 1 92 ? 4.364 -1.681 10.824 1.00 97.00 92 THR A C 1
ATOM 736 O O . THR A 1 92 ? 3.326 -2.257 10.507 1.00 97.00 92 THR A O 1
ATOM 739 N N . ASP A 1 93 ? 4.954 -0.786 10.042 1.00 96.88 93 ASP A N 1
ATOM 740 C CA . ASP A 1 93 ? 4.576 -0.572 8.641 1.00 96.88 93 ASP A CA 1
ATOM 741 C C . ASP A 1 93 ? 5.342 -1.572 7.739 1.00 96.88 93 ASP A C 1
ATOM 743 O O . ASP A 1 93 ? 6.104 -2.396 8.254 1.00 96.88 93 ASP A O 1
ATOM 747 N N . PRO A 1 94 ? 5.137 -1.583 6.410 1.00 96.69 94 PRO A N 1
ATOM 748 C CA . PRO A 1 94 ? 5.816 -2.518 5.518 1.00 96.69 94 PRO A CA 1
ATOM 749 C C . PRO A 1 94 ? 7.346 -2.537 5.658 1.00 96.69 94 PRO A C 1
ATOM 751 O O . PRO A 1 94 ? 7.945 -3.601 5.463 1.00 96.69 94 PRO A O 1
ATOM 754 N N . ASP A 1 95 ? 8.001 -1.431 6.029 1.00 95.88 95 ASP A N 1
ATOM 755 C CA . ASP A 1 95 ? 9.394 -1.468 6.475 1.00 95.88 95 ASP A CA 1
ATOM 756 C C . ASP A 1 95 ? 9.543 -2.157 7.842 1.00 95.88 95 ASP A C 1
ATOM 758 O O . ASP A 1 95 ? 9.608 -1.541 8.908 1.00 95.88 95 ASP A O 1
ATOM 762 N N . GLU A 1 96 ? 9.722 -3.476 7.811 1.00 93.25 96 GLU A N 1
ATOM 763 C CA . GLU A 1 96 ? 9.913 -4.272 9.025 1.00 93.25 96 GLU A CA 1
ATOM 764 C C . GLU A 1 96 ? 11.256 -4.034 9.744 1.00 93.25 96 GLU A C 1
ATOM 766 O O . GLU A 1 96 ? 11.542 -4.713 10.734 1.00 93.25 96 GLU A O 1
ATOM 771 N N . TYR A 1 97 ? 12.128 -3.136 9.271 1.00 93.12 97 TYR A N 1
ATOM 772 C CA . TYR A 1 97 ? 13.275 -2.685 10.069 1.00 93.12 97 TYR A CA 1
ATOM 773 C C . TYR A 1 97 ? 12.873 -1.643 11.122 1.00 93.12 97 TYR A C 1
ATOM 775 O O . TYR A 1 97 ? 13.550 -1.535 12.151 1.00 93.12 97 TYR A O 1
ATOM 783 N N . ALA A 1 98 ? 11.738 -0.966 10.937 1.00 93.94 98 ALA A N 1
ATOM 784 C CA . ALA A 1 98 ? 11.120 -0.071 11.904 1.00 93.94 98 ALA A CA 1
ATOM 785 C C . ALA A 1 98 ? 9.909 -0.748 12.574 1.00 93.94 98 ALA A C 1
ATOM 787 O O . ALA A 1 98 ? 8.771 -0.640 12.130 1.00 93.94 98 ALA A O 1
ATOM 788 N N . ASN A 1 99 ? 10.154 -1.457 13.680 1.00 93.56 99 ASN A N 1
ATOM 789 C CA . ASN A 1 99 ? 9.096 -2.138 14.430 1.00 93.56 99 ASN A CA 1
ATOM 790 C C . ASN A 1 99 ? 8.658 -1.367 15.668 1.00 93.56 99 ASN A C 1
ATOM 792 O O . ASN A 1 99 ? 9.487 -0.761 16.348 1.00 93.56 99 ASN A O 1
ATOM 796 N N . GLN A 1 100 ? 7.381 -1.524 16.014 1.00 94.38 100 GLN A N 1
ATOM 797 C CA . GLN A 1 100 ? 6.776 -0.964 17.222 1.00 94.38 100 GLN A CA 1
ATOM 798 C C . GLN A 1 100 ? 6.967 0.554 17.335 1.00 94.38 100 GLN A C 1
ATOM 800 O O . GLN A 1 100 ? 7.390 1.098 18.359 1.00 94.38 100 GLN A O 1
ATOM 805 N N . VAL A 1 101 ? 6.693 1.231 16.223 1.00 95.88 101 VAL A N 1
ATOM 806 C CA . VAL A 1 101 ? 6.824 2.676 16.056 1.00 95.88 101 VAL A CA 1
ATOM 807 C C . VAL A 1 101 ? 5.446 3.343 16.047 1.00 95.88 101 VAL A C 1
ATOM 809 O O . VAL A 1 101 ? 4.455 2.703 15.690 1.00 95.88 101 VAL A O 1
ATOM 812 N N . PRO A 1 102 ? 5.347 4.620 16.449 1.00 97.06 102 PRO A N 1
ATOM 813 C CA . PRO A 1 102 ? 4.094 5.357 16.385 1.00 97.06 102 PRO A CA 1
ATOM 814 C C . PRO A 1 102 ? 3.850 5.927 14.987 1.00 97.06 102 PRO A C 1
ATOM 816 O O . PRO A 1 102 ? 4.780 6.382 14.320 1.00 97.06 102 PRO A O 1
ATOM 819 N N . ASP A 1 103 ? 2.577 6.031 14.614 1.00 97.88 103 ASP A N 1
ATOM 820 C CA . ASP A 1 103 ? 2.112 6.785 13.448 1.00 97.88 103 ASP A CA 1
ATOM 821 C C . ASP A 1 103 ? 2.851 6.430 12.152 1.00 97.88 103 ASP A C 1
ATOM 823 O O . ASP A 1 103 ? 3.386 7.312 11.480 1.00 97.88 103 ASP A O 1
ATOM 827 N N . GLY A 1 104 ? 2.883 5.141 11.810 1.00 97.69 104 GLY A N 1
ATOM 828 C CA . GLY A 1 104 ? 3.309 4.694 10.485 1.00 97.69 104 GLY A CA 1
ATOM 829 C C . GLY A 1 104 ? 2.520 5.384 9.381 1.00 97.69 104 GLY A C 1
ATOM 830 O O . GLY A 1 104 ? 1.282 5.386 9.399 1.00 97.69 104 GLY A O 1
ATOM 831 N N . ALA A 1 105 ? 3.233 6.013 8.453 1.00 97.69 105 ALA A N 1
ATOM 832 C CA . ALA A 1 105 ? 2.644 6.813 7.396 1.00 97.69 105 ALA A CA 1
ATOM 833 C C . ALA A 1 105 ? 1.772 5.974 6.465 1.00 97.69 105 ALA A C 1
ATOM 835 O O . ALA A 1 105 ? 0.680 6.424 6.106 1.00 97.69 105 ALA A O 1
ATOM 836 N N . PHE A 1 106 ? 2.219 4.769 6.099 1.00 98.25 106 PHE A N 1
ATOM 837 C CA . PHE A 1 106 ? 1.456 3.909 5.207 1.00 98.25 106 PHE A CA 1
ATOM 838 C C . PHE A 1 106 ? 0.185 3.413 5.889 1.00 98.25 106 PHE A C 1
ATOM 840 O O . PHE A 1 106 ? -0.906 3.597 5.338 1.00 98.25 106 PHE A O 1
ATOM 847 N N . THR A 1 107 ? 0.283 2.864 7.107 1.00 98.56 107 THR A N 1
ATOM 848 C CA . THR A 1 107 ? -0.912 2.402 7.826 1.00 98.56 107 THR A CA 1
ATOM 849 C C . THR A 1 107 ? -1.896 3.551 8.047 1.00 98.56 107 THR A C 1
ATOM 851 O O . THR A 1 107 ? -3.071 3.386 7.722 1.00 98.56 107 THR A O 1
ATOM 854 N N . LEU A 1 108 ? -1.459 4.727 8.515 1.00 98.44 108 LEU A N 1
ATOM 855 C CA . LEU A 1 108 ? -2.356 5.874 8.728 1.00 98.44 108 LEU A CA 1
ATOM 856 C C . LEU A 1 108 ? -3.037 6.345 7.437 1.00 98.44 108 LEU A C 1
ATOM 858 O O . LEU A 1 108 ? -4.248 6.574 7.437 1.00 98.44 108 LEU A O 1
ATOM 862 N N . ALA A 1 109 ? -2.293 6.457 6.333 1.00 98.56 109 ALA A N 1
ATOM 863 C CA . ALA A 1 109 ? -2.876 6.789 5.035 1.00 98.56 109 ALA A CA 1
ATOM 864 C C . ALA A 1 109 ? -3.896 5.727 4.595 1.00 98.56 109 ALA A C 1
ATOM 866 O O . ALA A 1 109 ? -4.961 6.064 4.075 1.00 98.56 109 ALA A O 1
ATOM 867 N N . SER A 1 110 ? -3.608 4.447 4.852 1.00 98.62 110 SER A N 1
ATOM 868 C CA . SER A 1 110 ? -4.528 3.354 4.547 1.00 98.62 110 SER A CA 1
ATOM 869 C C . SER A 1 110 ? -5.824 3.445 5.358 1.00 98.62 110 SER A C 1
ATOM 871 O O . SER A 1 110 ? -6.883 3.230 4.777 1.00 98.62 110 SER A O 1
ATOM 873 N N . VAL A 1 111 ? -5.777 3.852 6.638 1.00 98.56 111 VAL A N 1
ATOM 874 C CA . VAL A 1 111 ? -6.979 4.053 7.473 1.00 98.56 111 VAL A CA 1
ATOM 875 C C . VAL A 1 111 ? -7.899 5.101 6.860 1.00 98.56 111 VAL A C 1
ATOM 877 O O . VAL A 1 111 ? -9.088 4.840 6.675 1.00 98.56 111 VAL A O 1
ATOM 880 N N . ALA A 1 112 ? -7.359 6.269 6.501 1.00 98.31 112 ALA A N 1
ATOM 881 C CA . ALA A 1 112 ? -8.153 7.296 5.836 1.00 98.31 112 ALA A CA 1
ATOM 882 C C . ALA A 1 112 ? -8.734 6.770 4.519 1.00 98.31 112 ALA A C 1
ATOM 884 O O . ALA A 1 112 ? -9.930 6.912 4.258 1.00 98.31 112 ALA A O 1
ATOM 885 N N . LYS A 1 113 ? -7.911 6.074 3.726 1.00 98.12 113 LYS A N 1
ATOM 886 C CA . LYS A 1 113 ? -8.309 5.622 2.397 1.00 98.12 113 LYS A CA 1
ATOM 887 C C . LYS A 1 113 ? -9.403 4.552 2.403 1.00 98.12 113 LYS A C 1
ATOM 889 O O . LYS A 1 113 ? -10.321 4.618 1.586 1.00 98.12 113 LYS A O 1
ATOM 894 N N . ILE A 1 114 ? -9.341 3.579 3.312 1.00 98.31 114 ILE A N 1
ATOM 895 C CA . ILE A 1 114 ? -10.385 2.549 3.409 1.00 98.31 114 ILE A CA 1
ATOM 896 C C . ILE A 1 114 ? -11.708 3.133 3.910 1.00 98.31 114 ILE A C 1
ATOM 898 O O . ILE A 1 114 ? -12.763 2.709 3.442 1.00 98.31 114 ILE A O 1
ATOM 902 N N . ILE A 1 115 ? -11.674 4.142 4.789 1.00 98.25 115 ILE A N 1
ATOM 903 C CA . ILE A 1 115 ? -12.886 4.842 5.228 1.00 98.25 115 ILE A CA 1
ATOM 904 C C . ILE A 1 115 ? -13.505 5.618 4.061 1.00 98.25 115 ILE A C 1
ATOM 906 O O . ILE A 1 115 ? -14.708 5.500 3.842 1.00 98.25 115 ILE A O 1
ATOM 910 N N . GLU A 1 116 ? -12.707 6.349 3.274 1.00 96.69 116 GLU A N 1
ATOM 911 C CA . GLU A 1 116 ? -13.190 7.037 2.064 1.00 96.69 116 GLU A CA 1
ATOM 912 C C . GLU A 1 116 ? -13.878 6.063 1.096 1.00 96.69 116 GLU A C 1
ATOM 914 O O . GLU A 1 116 ? -14.969 6.328 0.594 1.00 96.69 116 GLU A O 1
ATOM 919 N N . TRP A 1 117 ? -13.260 4.906 0.834 1.00 97.06 117 TRP A N 1
ATOM 920 C CA . TRP A 1 117 ? -13.863 3.891 -0.032 1.00 97.06 117 TRP A CA 1
ATOM 921 C C . TRP A 1 117 ? -15.132 3.288 0.558 1.00 97.06 117 TRP A C 1
ATOM 923 O O . TRP A 1 117 ? -16.059 3.001 -0.199 1.00 97.06 117 TRP A O 1
ATOM 933 N N . THR A 1 118 ? -15.179 3.133 1.880 1.00 97.81 118 THR A N 1
ATOM 934 C CA . THR A 1 118 ? -16.364 2.665 2.602 1.00 97.81 118 THR A CA 1
ATOM 935 C C . THR A 1 118 ? -17.520 3.630 2.459 1.00 97.81 118 THR A C 1
ATOM 937 O O . THR A 1 118 ? -18.612 3.229 2.082 1.00 97.81 118 THR A O 1
ATOM 940 N N . GLN A 1 119 ? -17.268 4.922 2.644 1.00 95.94 119 GLN A N 1
ATOM 941 C CA . GLN A 1 119 ? -18.263 5.960 2.393 1.00 95.94 119 GLN A CA 1
ATOM 942 C C . GLN A 1 119 ? -18.756 5.929 0.943 1.00 95.94 119 GLN A C 1
ATOM 944 O O . GLN A 1 119 ? -19.961 6.004 0.718 1.00 95.94 119 GLN A O 1
ATOM 949 N N . GLY A 1 120 ? -17.848 5.744 -0.021 1.00 95.00 120 GLY A N 1
ATOM 950 C CA . GLY A 1 120 ? -18.193 5.659 -1.440 1.00 95.00 120 GLY A CA 1
ATOM 951 C C . GLY A 1 120 ? -19.159 4.516 -1.765 1.00 95.00 120 GLY A C 1
ATOM 952 O O . GLY A 1 120 ? -20.221 4.756 -2.338 1.00 95.00 120 GLY A O 1
ATOM 953 N N . TYR A 1 121 ? -18.843 3.274 -1.373 1.00 95.88 121 TYR A N 1
ATOM 954 C CA . TYR A 1 121 ? -19.765 2.161 -1.644 1.00 95.88 121 TYR A CA 1
ATOM 955 C C . TYR A 1 121 ? -21.019 2.199 -0.765 1.00 95.88 121 TYR A C 1
ATOM 957 O O . TYR A 1 121 ? -22.069 1.702 -1.174 1.00 95.88 121 TYR A O 1
ATOM 965 N N . SER A 1 122 ? -20.947 2.780 0.435 1.00 96.00 122 SER A N 1
ATOM 966 C CA . SER A 1 122 ? -22.123 2.941 1.288 1.00 96.00 122 SER A CA 1
ATOM 967 C C . SER A 1 122 ? -23.101 3.954 0.707 1.00 96.00 122 SER A C 1
ATOM 969 O O . SER A 1 122 ? -24.305 3.720 0.764 1.00 96.00 122 SER A O 1
ATOM 971 N N . GLU A 1 123 ? -22.619 5.022 0.068 1.00 94.88 123 GLU A N 1
ATOM 972 C CA . GLU A 1 123 ? -23.471 5.925 -0.708 1.00 94.88 123 GLU A CA 1
ATOM 973 C C . GLU A 1 123 ? -24.127 5.186 -1.885 1.00 94.88 123 GLU A C 1
ATOM 975 O O . GLU A 1 123 ? -25.353 5.213 -2.022 1.00 94.88 123 GLU A O 1
ATOM 980 N N . GLU A 1 124 ? -23.339 4.449 -2.675 1.00 93.88 124 GLU A N 1
ATOM 981 C CA . GLU A 1 124 ? -23.829 3.681 -3.830 1.00 93.88 124 GLU A CA 1
ATOM 982 C C . GLU A 1 124 ? -24.915 2.662 -3.447 1.00 93.88 124 GLU A C 1
ATOM 984 O O . GLU A 1 124 ? -25.907 2.479 -4.160 1.00 93.88 124 GLU A O 1
ATOM 989 N N . PHE A 1 125 ? -24.761 2.013 -2.292 1.00 95.75 125 PHE A N 1
ATOM 990 C CA . PHE A 1 125 ? -25.670 0.971 -1.823 1.00 95.75 125 PHE A CA 1
ATOM 991 C C . PHE A 1 125 ? -26.664 1.420 -0.756 1.00 95.75 125 PHE A C 1
ATOM 993 O O . PHE A 1 125 ? -27.445 0.588 -0.288 1.00 95.75 125 PHE A O 1
ATOM 1000 N N . SER A 1 126 ? -26.696 2.715 -0.428 1.00 96.25 126 SER A N 1
ATOM 1001 C CA . SER A 1 126 ? -27.564 3.284 0.610 1.00 96.25 126 SER A CA 1
ATOM 1002 C C . SER A 1 126 ? -27.424 2.562 1.960 1.00 96.25 126 SER A C 1
ATOM 1004 O O . SER A 1 126 ? -28.421 2.182 2.578 1.00 96.25 126 SER A O 1
ATOM 1006 N N . LEU A 1 127 ? -26.179 2.335 2.378 1.00 94.94 127 LEU A N 1
ATOM 1007 C CA . LEU A 1 127 ? -25.812 1.744 3.663 1.00 94.94 127 LEU A CA 1
ATOM 1008 C C . LEU A 1 127 ? -25.494 2.843 4.678 1.00 94.94 127 LEU A C 1
ATOM 1010 O O . LEU A 1 127 ? -24.968 3.900 4.325 1.00 94.94 127 LEU A O 1
ATOM 1014 N N . ASP A 1 128 ? -25.788 2.572 5.945 1.00 91.31 128 ASP A N 1
ATOM 1015 C CA . ASP A 1 128 ? -25.418 3.466 7.036 1.00 91.31 128 ASP A CA 1
ATOM 1016 C C . ASP A 1 128 ? -23.912 3.361 7.321 1.00 91.31 128 ASP A C 1
ATOM 1018 O O . ASP A 1 128 ? -23.329 2.278 7.286 1.00 91.31 128 ASP A O 1
ATOM 1022 N N . VAL A 1 129 ? -23.286 4.502 7.614 1.00 88.31 129 VAL A N 1
ATOM 1023 C CA . VAL A 1 129 ? -21.873 4.604 7.997 1.00 88.31 129 VAL A CA 1
ATOM 1024 C C . VAL A 1 129 ? -21.790 5.239 9.377 1.00 88.31 129 VAL A C 1
ATOM 1026 O O . VAL A 1 129 ? -22.497 6.210 9.661 1.00 88.31 129 VAL A O 1
ATOM 1029 N N . GLU A 1 130 ? -20.910 4.717 10.228 1.00 86.44 130 GLU A N 1
ATOM 1030 C CA . GLU A 1 130 ? -20.691 5.271 11.561 1.00 86.44 130 GLU A CA 1
ATOM 1031 C C . GLU A 1 130 ? -20.192 6.722 11.496 1.00 86.44 130 GLU A C 1
ATOM 1033 O O . GLU A 1 130 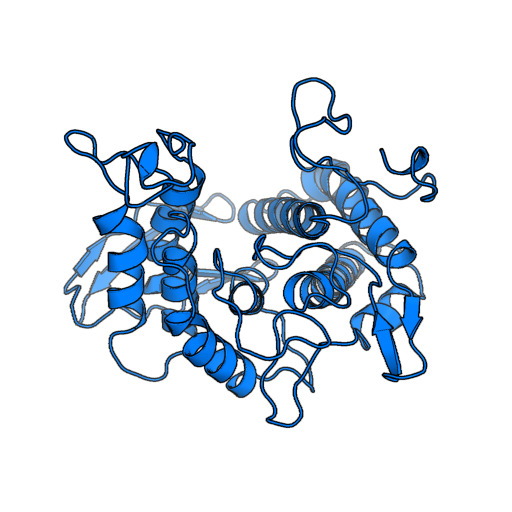? -19.278 7.079 10.745 1.00 86.44 130 GLU A O 1
ATOM 1038 N N . ALA A 1 131 ? -20.791 7.591 12.312 1.00 78.00 131 ALA A N 1
ATOM 1039 C CA . ALA A 1 131 ? -20.587 9.037 12.206 1.00 78.00 131 ALA A CA 1
ATOM 1040 C C . ALA A 1 131 ? -19.148 9.491 12.531 1.00 78.00 131 ALA A C 1
ATOM 1042 O O . ALA A 1 131 ? -18.710 10.541 12.060 1.00 78.00 131 ALA A O 1
ATOM 1043 N N . ASN A 1 132 ? -18.407 8.725 13.338 1.00 89.81 132 ASN A N 1
ATOM 1044 C CA . ASN A 1 132 ? -17.027 9.037 13.724 1.00 89.81 132 ASN A CA 1
ATOM 1045 C C . ASN A 1 132 ? -15.993 8.675 12.645 1.00 89.81 132 ASN A C 1
ATOM 1047 O O . ASN A 1 132 ? -14.879 9.197 12.683 1.00 89.81 132 ASN A O 1
ATOM 1051 N N . TRP A 1 133 ? -16.320 7.815 11.676 1.00 94.62 133 TRP A N 1
ATOM 1052 C CA . TRP A 1 133 ? -15.358 7.417 10.643 1.00 94.62 133 TRP A CA 1
ATOM 1053 C C . TRP A 1 133 ? -14.952 8.608 9.772 1.00 94.62 133 TRP A C 1
ATOM 1055 O O . TRP A 1 133 ? -13.771 8.800 9.489 1.00 94.62 133 TRP A O 1
ATOM 1065 N N . SER A 1 134 ? -15.900 9.489 9.445 1.00 93.88 134 SER A N 1
ATOM 1066 C CA . SER A 1 134 ? -15.629 10.703 8.668 1.00 93.88 134 SER A CA 1
ATOM 1067 C C . SER A 1 134 ? -14.608 11.626 9.337 1.00 93.88 134 SER A C 1
ATOM 1069 O O . SER A 1 134 ? -13.752 12.185 8.654 1.00 93.88 134 SER A O 1
ATOM 1071 N N . SER A 1 135 ? -14.660 11.780 10.667 1.00 95.81 135 SER A N 1
ATOM 1072 C CA . SER A 1 135 ? -13.679 12.609 11.378 1.00 95.81 135 SER A CA 1
ATOM 1073 C C . SER A 1 135 ? -12.300 11.960 11.429 1.00 95.81 135 SER A C 1
ATOM 1075 O O . SER A 1 135 ? -11.308 12.687 11.400 1.00 95.81 135 SER A O 1
ATOM 1077 N N . ILE A 1 136 ? -12.236 10.623 11.483 1.00 97.75 136 ILE A N 1
ATOM 1078 C CA . ILE A 1 136 ? -10.980 9.866 11.419 1.00 97.75 136 ILE A CA 1
ATOM 1079 C C . ILE A 1 136 ? -10.312 10.077 10.064 1.00 97.75 136 ILE A C 1
ATOM 1081 O O . ILE A 1 136 ? -9.175 10.541 10.022 1.00 97.75 136 ILE A O 1
ATOM 1085 N N . ALA A 1 137 ? -11.024 9.801 8.968 1.00 96.94 137 ALA A N 1
ATOM 1086 C CA . ALA A 1 137 ? -10.466 9.903 7.621 1.00 96.94 137 ALA A CA 1
ATOM 1087 C C . ALA A 1 137 ? -9.969 11.314 7.290 1.00 96.9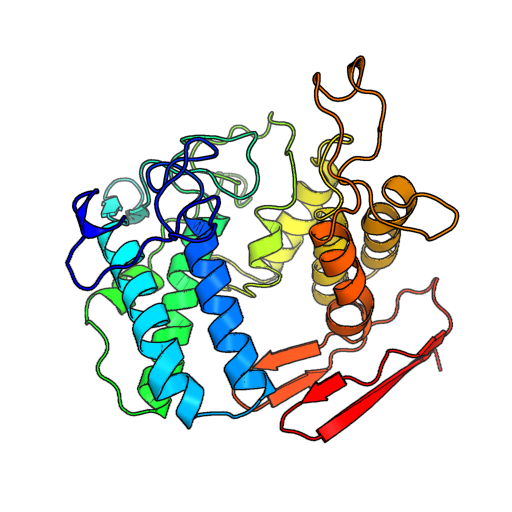4 137 ALA A C 1
ATOM 1089 O O . ALA A 1 137 ? -8.897 11.471 6.713 1.00 96.94 137 ALA A O 1
ATOM 1090 N N . ALA A 1 138 ? -10.710 12.339 7.718 1.00 95.75 138 ALA A N 1
ATOM 1091 C CA . ALA A 1 138 ? -10.345 13.728 7.470 1.00 95.75 138 ALA A CA 1
ATOM 1092 C C . ALA A 1 138 ? -9.070 14.178 8.208 1.00 95.75 138 ALA A C 1
ATOM 1094 O O . ALA A 1 138 ? -8.423 15.120 7.761 1.00 95.75 138 ALA A O 1
ATOM 1095 N N . ASN A 1 139 ? -8.713 13.538 9.330 1.00 96.44 139 ASN A N 1
ATOM 1096 C CA . ASN A 1 139 ? -7.714 14.061 10.268 1.00 96.44 139 ASN A CA 1
ATOM 1097 C C . ASN A 1 139 ? -6.689 13.009 10.728 1.00 96.44 139 ASN A C 1
ATOM 1099 O O . ASN A 1 139 ? -6.268 13.034 11.885 1.00 96.44 139 ASN A O 1
ATOM 1103 N N . VAL A 1 140 ? -6.273 12.072 9.870 1.00 97.88 140 VAL A N 1
ATOM 1104 C CA . VAL A 1 140 ? -5.151 11.170 10.200 1.00 97.88 140 VAL A CA 1
ATOM 1105 C C . VAL A 1 140 ? -3.841 11.949 10.360 1.00 97.88 140 VAL A C 1
ATOM 1107 O O . VAL A 1 140 ? -3.505 12.824 9.560 1.00 97.88 140 VAL A O 1
ATOM 1110 N N . ALA A 1 141 ? -3.074 11.631 11.401 1.00 97.19 141 ALA A N 1
ATOM 1111 C CA . ALA A 1 141 ? -1.894 12.388 11.804 1.00 97.19 141 ALA A CA 1
ATOM 1112 C C . ALA A 1 141 ? -0.631 11.962 11.032 1.00 97.19 141 ALA A C 1
ATOM 1114 O O . ALA A 1 141 ? 0.321 11.454 11.628 1.00 97.19 141 ALA A O 1
ATOM 1115 N N . LEU A 1 142 ? -0.602 12.180 9.711 1.00 97.50 142 LEU A N 1
ATOM 1116 C CA . LEU A 1 142 ? 0.556 11.831 8.878 1.00 97.50 142 LEU A CA 1
ATOM 1117 C C . LEU A 1 142 ? 1.866 12.469 9.398 1.00 97.50 142 LEU A C 1
ATOM 1119 O O . LEU A 1 142 ? 1.897 13.668 9.705 1.00 97.50 142 LEU A O 1
ATOM 1123 N N . PRO A 1 143 ? 2.966 11.700 9.511 1.00 96.81 143 PRO A N 1
ATOM 1124 C CA . PRO A 1 143 ? 4.194 12.158 10.157 1.00 96.81 143 PRO A CA 1
ATOM 1125 C C . PRO A 1 143 ? 5.102 12.952 9.201 1.00 96.81 143 PRO A C 1
ATOM 1127 O O . PRO A 1 143 ? 6.111 12.455 8.699 1.00 96.81 143 PRO A O 1
ATOM 1130 N N . PHE A 1 144 ? 4.791 14.225 8.969 1.00 95.81 144 PHE A N 1
ATOM 1131 C CA . PHE A 1 144 ? 5.685 15.119 8.225 1.00 95.81 144 PHE A CA 1
ATOM 1132 C C . PHE A 1 144 ? 6.850 15.620 9.087 1.00 95.81 144 PHE A C 1
ATOM 1134 O O . PHE A 1 144 ? 6.669 16.081 10.217 1.00 95.81 144 PHE A O 1
ATOM 1141 N N . ALA A 1 145 ? 8.062 15.581 8.533 1.00 94.25 145 ALA A N 1
ATOM 1142 C CA . ALA A 1 145 ? 9.220 16.256 9.106 1.00 94.25 145 ALA A CA 1
ATOM 1143 C C . ALA A 1 145 ? 9.132 17.781 8.894 1.00 94.25 145 ALA A C 1
ATOM 1145 O O . ALA A 1 145 ? 8.499 18.234 7.939 1.00 94.25 145 ALA A O 1
ATOM 1146 N N . PRO A 1 146 ? 9.858 18.602 9.683 1.00 92.44 146 PRO A N 1
ATOM 1147 C CA . PRO A 1 146 ? 9.940 20.050 9.455 1.00 92.44 146 PRO A CA 1
ATOM 1148 C C . PRO A 1 146 ? 10.444 20.456 8.060 1.00 92.44 146 PRO A C 1
ATOM 1150 O O . PRO A 1 146 ? 10.241 21.591 7.643 1.00 92.44 146 PRO A O 1
ATOM 1153 N N . SER A 1 147 ? 11.120 19.550 7.344 1.00 91.50 147 SER A N 1
ATOM 1154 C CA . SER A 1 147 ? 11.542 19.747 5.953 1.00 91.50 147 SER A CA 1
ATOM 1155 C C . SER A 1 147 ? 10.408 19.613 4.929 1.00 91.50 147 SER A C 1
ATOM 1157 O O . SER A 1 147 ? 10.653 19.871 3.756 1.00 91.50 147 SER A O 1
ATOM 1159 N N . GLY A 1 148 ? 9.213 19.175 5.340 1.00 91.69 148 GLY A N 1
ATOM 1160 C CA . GLY A 1 148 ? 8.081 18.864 4.461 1.00 91.69 148 GLY A CA 1
ATOM 1161 C C . GLY A 1 148 ? 8.068 17.429 3.925 1.00 91.69 148 GLY A C 1
ATOM 1162 O O . GLY A 1 148 ? 7.125 17.038 3.256 1.00 91.69 148 GLY A O 1
ATOM 1163 N N . ILE A 1 149 ? 9.080 16.612 4.233 1.00 93.31 149 ILE A N 1
ATOM 1164 C CA . ILE A 1 149 ? 9.113 15.205 3.806 1.00 93.31 149 ILE A CA 1
ATOM 1165 C C . ILE A 1 149 ? 8.183 14.385 4.702 1.00 93.31 149 ILE A C 1
ATOM 1167 O O . ILE A 1 149 ? 8.317 14.435 5.928 1.00 93.31 149 ILE A O 1
ATOM 1171 N N . LEU A 1 150 ? 7.285 13.603 4.101 1.00 96.31 150 LEU A N 1
ATOM 1172 C CA . LEU A 1 150 ? 6.540 12.566 4.811 1.00 96.31 150 LEU A CA 1
ATOM 1173 C C . LEU A 1 150 ? 7.517 11.478 5.261 1.00 96.31 150 LEU A C 1
ATOM 1175 O O . LEU A 1 150 ? 8.154 10.845 4.423 1.00 96.31 150 LEU A O 1
ATOM 1179 N N . THR A 1 151 ? 7.672 11.306 6.570 1.00 96.56 151 THR A N 1
ATOM 1180 C CA . THR A 1 151 ? 8.533 10.261 7.138 1.00 96.56 151 THR A CA 1
ATOM 1181 C C . THR A 1 151 ? 7.809 8.915 7.226 1.00 96.56 151 THR A C 1
ATOM 1183 O O . THR A 1 151 ? 6.589 8.899 7.188 1.00 96.56 151 THR A O 1
ATOM 1186 N N . GLU A 1 152 ? 8.526 7.793 7.368 1.00 95.81 152 GLU A N 1
ATOM 1187 C CA . GLU A 1 152 ? 7.909 6.454 7.504 1.00 95.81 152 GLU A CA 1
ATOM 1188 C C . GLU A 1 152 ? 7.068 6.333 8.773 1.00 95.81 152 GLU A C 1
ATOM 1190 O O . GLU A 1 152 ? 6.022 5.704 8.771 1.00 95.81 152 GLU A O 1
ATOM 1195 N N . PHE A 1 153 ? 7.497 6.975 9.857 1.00 96.81 153 PHE A N 1
ATOM 1196 C CA . PHE A 1 153 ? 6.796 6.968 11.135 1.00 96.81 153 PHE A CA 1
ATOM 1197 C C . PHE A 1 153 ? 7.152 8.217 11.942 1.00 96.81 153 PHE A C 1
ATOM 1199 O O . PHE A 1 153 ? 8.194 8.855 11.728 1.00 96.81 153 PHE A O 1
ATOM 1206 N N . ARG A 1 154 ? 6.317 8.581 12.921 1.00 96.75 154 ARG A N 1
ATOM 1207 C CA . ARG A 1 154 ? 6.564 9.784 13.726 1.00 96.75 154 ARG A CA 1
ATOM 1208 C C . ARG A 1 154 ? 7.843 9.644 14.549 1.00 96.75 154 ARG A C 1
ATOM 1210 O O . ARG A 1 154 ? 7.993 8.750 15.374 1.00 96.75 154 ARG A O 1
ATOM 1217 N N . GLY A 1 155 ? 8.745 10.609 14.380 1.00 94.25 155 GLY A N 1
ATOM 1218 C CA . GLY A 1 155 ? 10.033 10.640 15.077 1.00 94.25 155 GLY A CA 1
ATOM 1219 C C . GLY A 1 155 ? 11.171 9.953 14.321 1.00 94.25 155 GLY A C 1
ATOM 1220 O O . GLY A 1 155 ? 12.291 9.921 14.833 1.00 94.25 155 GLY A O 1
ATOM 1221 N N . ALA A 1 156 ? 10.927 9.458 13.102 1.00 94.12 156 ALA A N 1
ATOM 1222 C CA . ALA A 1 156 ? 11.987 8.967 12.235 1.00 94.12 156 ALA A CA 1
ATOM 1223 C C . ALA A 1 156 ? 13.044 10.060 11.987 1.00 94.12 156 ALA A C 1
ATOM 1225 O O . ALA A 1 156 ? 12.744 11.208 11.656 1.00 94.12 156 ALA A O 1
ATOM 1226 N N . ASN A 1 157 ? 14.315 9.691 12.144 1.00 87.56 157 ASN A N 1
ATOM 1227 C CA . ASN A 1 157 ? 15.460 10.607 12.084 1.00 87.56 157 ASN A CA 1
ATOM 1228 C C . ASN A 1 157 ? 16.249 10.513 10.765 1.00 87.56 157 ASN A C 1
ATOM 1230 O O . ASN A 1 157 ? 17.348 11.057 10.659 1.00 87.56 157 ASN A O 1
ATOM 1234 N N . ASN A 1 158 ? 15.696 9.815 9.771 1.00 76.00 158 ASN A N 1
ATOM 1235 C CA . ASN A 1 158 ? 16.253 9.655 8.431 1.00 76.00 158 ASN A CA 1
ATOM 1236 C C . ASN A 1 158 ? 17.611 8.922 8.321 1.00 76.00 158 ASN A C 1
ATOM 1238 O O . ASN A 1 158 ? 18.276 8.985 7.281 1.00 76.00 158 ASN A O 1
ATOM 1242 N N . THR A 1 159 ? 18.050 8.223 9.369 1.00 82.12 159 THR A N 1
ATOM 1243 C CA . THR A 1 159 ? 19.314 7.466 9.331 1.00 82.12 159 THR A CA 1
ATOM 1244 C C . THR A 1 159 ? 19.134 5.978 9.046 1.00 82.12 159 THR A C 1
ATOM 1246 O O . THR A 1 159 ? 20.128 5.286 8.842 1.00 82.12 159 THR A O 1
ATOM 1249 N N . ALA A 1 160 ? 17.898 5.478 9.073 1.00 75.06 160 ALA A N 1
ATOM 1250 C CA . ALA A 1 160 ? 17.609 4.064 8.888 1.00 75.06 160 ALA A CA 1
ATOM 1251 C C . ALA A 1 160 ? 17.781 3.636 7.422 1.00 75.06 160 ALA A C 1
ATOM 1253 O O . ALA A 1 160 ? 17.483 4.388 6.491 1.00 75.06 160 ALA A O 1
ATOM 1254 N N . VAL A 1 161 ? 18.300 2.422 7.248 1.00 87.12 161 VAL A N 1
ATOM 1255 C CA . VAL A 1 161 ? 18.180 1.663 6.002 1.00 87.12 161 VAL A CA 1
ATOM 1256 C C . VAL A 1 161 ? 16.793 1.038 6.008 1.00 87.12 161 VAL A C 1
ATOM 1258 O O . VAL A 1 161 ? 16.383 0.534 7.048 1.00 87.12 161 VAL A O 1
ATOM 1261 N N . ILE A 1 162 ? 16.119 1.050 4.864 1.00 92.44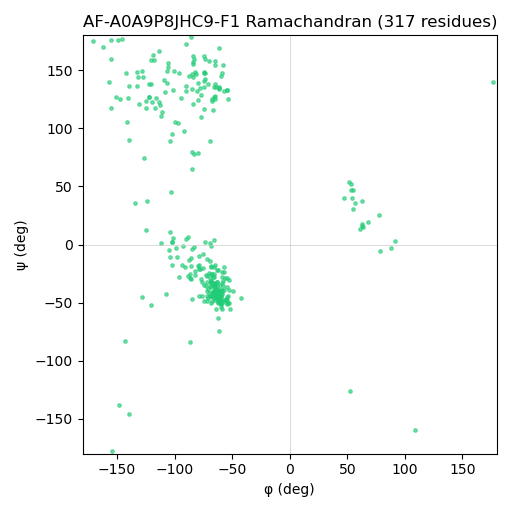 162 ILE A N 1
ATOM 1262 C CA . ILE A 1 162 ? 14.729 0.608 4.734 1.00 92.44 162 ILE A CA 1
ATOM 1263 C C . ILE A 1 162 ? 14.705 -0.790 4.133 1.00 92.44 162 ILE A C 1
ATOM 1265 O O . ILE A 1 162 ? 15.415 -1.056 3.161 1.00 92.44 162 ILE A O 1
ATOM 1269 N N . LYS A 1 163 ? 13.932 -1.711 4.703 1.00 93.94 163 LYS A N 1
ATOM 1270 C CA . LYS A 1 163 ? 13.876 -3.099 4.239 1.00 93.94 163 LYS A CA 1
ATOM 1271 C C . LYS A 1 163 ? 13.237 -3.210 2.860 1.00 93.94 163 LYS A C 1
ATOM 1273 O O . LYS A 1 163 ? 13.770 -3.915 2.000 1.00 93.94 163 LYS A O 1
ATOM 1278 N N . GLN A 1 164 ? 12.084 -2.577 2.675 1.00 93.75 164 GLN A N 1
ATOM 1279 C CA . GLN A 1 164 ? 11.261 -2.697 1.478 1.00 93.75 164 GLN A CA 1
ATOM 1280 C C . GLN A 1 164 ? 10.392 -1.461 1.259 1.00 93.75 164 GLN A C 1
ATOM 1282 O O . GLN A 1 164 ? 10.493 -0.485 1.990 1.00 93.75 164 GLN A O 1
ATOM 1287 N N . ASP A 1 165 ? 9.569 -1.489 0.215 1.00 95.44 165 ASP A N 1
ATOM 1288 C CA . ASP A 1 165 ? 8.710 -0.352 -0.071 1.00 95.44 165 ASP A CA 1
ATOM 1289 C C . ASP A 1 165 ? 7.668 -0.121 1.033 1.00 95.44 165 ASP A C 1
ATOM 1291 O O . ASP A 1 165 ? 7.092 -1.087 1.529 1.00 95.44 165 ASP A O 1
ATOM 1295 N N . ASP A 1 166 ? 7.453 1.147 1.382 1.00 96.94 166 ASP A N 1
ATOM 1296 C CA . ASP A 1 166 ? 6.640 1.604 2.514 1.00 96.94 166 ASP A CA 1
ATOM 1297 C C . ASP A 1 166 ? 5.874 2.885 2.136 1.00 96.94 166 ASP A C 1
ATOM 1299 O O . ASP A 1 166 ? 4.750 2.817 1.644 1.00 96.94 166 ASP A O 1
ATOM 1303 N N . VAL A 1 167 ? 6.502 4.063 2.227 1.00 96.69 167 VAL A N 1
ATOM 1304 C CA . VAL A 1 167 ? 5.827 5.343 1.933 1.00 96.69 167 VAL A CA 1
ATOM 1305 C C . VAL A 1 167 ? 5.366 5.448 0.472 1.00 96.69 167 VAL A C 1
ATOM 1307 O O . VAL A 1 167 ? 4.326 6.052 0.207 1.00 96.69 167 VAL A O 1
ATOM 1310 N N . ASP A 1 168 ? 6.077 4.855 -0.497 1.00 96.62 168 ASP A N 1
ATOM 1311 C CA . ASP A 1 168 ? 5.629 4.864 -1.903 1.00 96.62 168 ASP A CA 1
ATOM 1312 C C . ASP A 1 168 ? 4.361 4.017 -2.118 1.00 96.62 168 ASP A C 1
ATOM 1314 O O . ASP A 1 168 ? 3.610 4.266 -3.062 1.00 96.62 168 ASP A O 1
ATOM 1318 N N . LEU A 1 169 ? 4.020 3.111 -1.196 1.00 97.62 169 LEU A N 1
ATOM 1319 C CA . LEU A 1 169 ? 2.775 2.340 -1.265 1.00 97.62 169 LEU A CA 1
ATOM 1320 C C . LEU A 1 169 ? 1.520 3.213 -1.108 1.00 97.62 169 LEU A C 1
ATOM 1322 O O . LEU A 1 169 ? 0.425 2.839 -1.548 1.00 97.62 169 LEU A O 1
ATOM 1326 N N . ILE A 1 170 ? 1.679 4.417 -0.546 1.00 97.94 170 ILE A N 1
ATOM 1327 C CA . ILE A 1 170 ? 0.640 5.452 -0.505 1.00 97.94 170 ILE A CA 1
ATOM 1328 C C . ILE A 1 170 ? 0.300 5.933 -1.929 1.00 97.94 170 ILE A C 1
ATOM 1330 O O . ILE A 1 170 ? -0.862 6.226 -2.230 1.00 97.94 170 ILE A O 1
ATOM 1334 N N . ASN A 1 171 ? 1.286 5.955 -2.834 1.00 95.94 171 ASN A N 1
ATOM 1335 C CA . ASN A 1 171 ? 1.107 6.305 -4.245 1.00 95.94 171 ASN A CA 1
ATOM 1336 C C . ASN A 1 171 ? 0.431 5.175 -5.020 1.00 95.94 171 ASN A C 1
ATOM 1338 O O . ASN A 1 171 ? -0.529 5.403 -5.758 1.00 95.94 171 ASN A O 1
ATOM 1342 N N . TYR A 1 172 ? 0.930 3.953 -4.851 1.00 95.62 172 TYR A N 1
ATOM 1343 C CA . TYR A 1 172 ? 0.342 2.749 -5.417 1.00 95.62 172 TYR A CA 1
ATOM 1344 C C . TYR A 1 172 ? 0.578 1.562 -4.474 1.00 95.62 172 TYR A C 1
ATOM 1346 O O . TYR A 1 172 ? 1.729 1.241 -4.201 1.00 95.62 172 TYR A O 1
ATOM 1354 N N . PRO A 1 173 ? -0.475 0.844 -4.047 1.00 94.75 173 PRO A N 1
ATOM 1355 C CA . PRO A 1 173 ? -1.790 0.800 -4.683 1.00 94.75 173 PRO A CA 1
ATOM 1356 C C . PRO A 1 173 ? -2.865 1.707 -4.058 1.00 94.75 173 PRO A C 1
ATOM 1358 O O . PRO A 1 173 ? -3.971 1.745 -4.594 1.00 94.75 173 PRO A O 1
ATOM 1361 N N . LEU A 1 174 ? -2.579 2.430 -2.966 1.00 95.12 174 LEU A N 1
ATOM 1362 C CA . LEU A 1 174 ? -3.611 3.200 -2.253 1.00 95.12 174 LEU A CA 1
ATOM 1363 C C . LEU A 1 174 ? -4.140 4.407 -3.042 1.00 95.12 174 LEU A C 1
ATOM 1365 O O . LEU A 1 174 ? -5.326 4.729 -2.950 1.00 95.12 174 LEU A O 1
ATOM 1369 N N . ASP A 1 175 ? -3.262 5.083 -3.787 1.00 93.94 175 ASP A N 1
ATOM 1370 C CA . ASP A 1 175 ? -3.524 6.376 -4.434 1.00 93.94 175 ASP A CA 1
ATOM 1371 C C . ASP A 1 175 ? -4.180 7.400 -3.484 1.00 93.94 175 ASP A C 1
ATOM 1373 O O . ASP A 1 175 ? -5.093 8.155 -3.834 1.00 93.94 175 ASP A O 1
ATOM 1377 N N . TYR A 1 176 ? -3.720 7.425 -2.233 1.00 96.69 176 TYR A N 1
ATOM 1378 C CA . TYR A 1 176 ? -4.241 8.335 -1.217 1.00 96.69 176 TYR A CA 1
ATOM 1379 C C . TYR A 1 176 ? -3.737 9.756 -1.471 1.00 96.69 176 TYR A C 1
ATOM 1381 O O . TYR A 1 176 ? -2.567 9.955 -1.786 1.00 96.69 176 TYR A O 1
ATOM 1389 N N . SER A 1 177 ? -4.618 10.748 -1.368 1.00 95.50 177 SER A N 1
ATOM 1390 C CA . SER A 1 177 ? -4.277 12.170 -1.479 1.00 95.50 177 SER A CA 1
ATOM 1391 C C . SER A 1 177 ? -5.123 12.947 -0.482 1.00 95.50 177 SER A C 1
ATOM 1393 O O . SER A 1 177 ? -6.275 12.589 -0.260 1.00 95.50 177 SER A O 1
ATOM 1395 N N . SER A 1 178 ? -4.590 14.035 0.057 1.00 93.75 178 SER A N 1
ATOM 1396 C CA . SER A 1 178 ? -5.346 14.959 0.906 1.00 93.75 178 SER A CA 1
ATOM 1397 C C . SER A 1 178 ? -4.864 16.390 0.690 1.00 93.75 178 SER A C 1
ATOM 1399 O O . SER A 1 178 ? -3.899 16.619 -0.042 1.00 93.75 178 SER A O 1
ATOM 1401 N N . GLU A 1 179 ? -5.501 17.368 1.338 1.00 90.00 179 GLU A N 1
ATOM 1402 C CA . GLU A 1 179 ? -5.012 18.757 1.324 1.00 90.00 179 GLU A CA 1
ATOM 1403 C C . GLU A 1 179 ? -3.563 18.867 1.833 1.00 90.00 179 GLU A C 1
ATOM 1405 O O . GLU A 1 179 ? -2.816 19.729 1.376 1.00 90.00 179 GLU A O 1
ATOM 1410 N N . ASN A 1 180 ? -3.157 17.950 2.718 1.00 88.19 180 ASN A N 1
ATOM 1411 C CA . ASN A 1 180 ? -1.826 17.895 3.322 1.00 88.19 180 ASN A CA 1
ATOM 1412 C C . ASN A 1 180 ? -0.912 16.826 2.699 1.00 88.19 180 ASN A C 1
ATOM 1414 O O . ASN A 1 180 ? 0.198 16.643 3.181 1.00 88.19 180 ASN A O 1
ATOM 1418 N N . TYR A 1 181 ? -1.359 16.098 1.672 1.00 96.12 181 TYR A N 1
ATOM 1419 C CA . TYR A 1 181 ? -0.531 15.143 0.934 1.00 96.12 181 TYR A CA 1
ATOM 1420 C C . TYR A 1 181 ? -0.847 15.236 -0.556 1.00 96.12 181 TYR A C 1
ATOM 1422 O O . TYR A 1 181 ? -1.756 14.588 -1.088 1.00 96.12 181 TYR A O 1
ATOM 1430 N N . THR A 1 182 ? -0.108 16.119 -1.214 1.00 96.44 182 THR A N 1
ATOM 1431 C CA . THR A 1 182 ? -0.311 16.522 -2.600 1.00 96.44 182 THR A CA 1
ATOM 1432 C C . THR A 1 182 ? 0.479 15.643 -3.566 1.00 96.44 182 THR A C 1
ATOM 1434 O O . THR A 1 182 ? 1.336 14.848 -3.185 1.00 96.44 182 THR A O 1
ATOM 1437 N N . ARG A 1 183 ? 0.256 15.826 -4.873 1.00 95.75 183 ARG A N 1
ATOM 1438 C CA . ARG A 1 183 ? 1.065 15.167 -5.910 1.00 95.75 183 ARG A CA 1
ATOM 1439 C C . ARG A 1 183 ? 2.565 15.491 -5.803 1.00 95.75 183 ARG A C 1
ATOM 1441 O O . ARG A 1 183 ? 3.383 14.657 -6.185 1.00 95.75 183 ARG A O 1
ATOM 1448 N N . GLU A 1 184 ? 2.928 16.683 -5.335 1.00 96.12 184 GLU A N 1
ATOM 1449 C CA . GLU A 1 184 ? 4.334 17.057 -5.143 1.00 96.12 184 GLU A CA 1
ATOM 1450 C C . GLU A 1 184 ? 4.950 16.293 -3.966 1.00 96.12 184 GLU A C 1
ATOM 1452 O O . GLU A 1 184 ? 6.073 15.801 -4.084 1.00 96.12 184 GLU A O 1
ATOM 1457 N N . ASP A 1 185 ? 4.187 16.087 -2.889 1.00 96.88 185 ASP A N 1
ATOM 1458 C CA . ASP A 1 185 ? 4.606 15.266 -1.748 1.00 96.88 185 ASP A CA 1
ATOM 1459 C C . ASP A 1 185 ? 4.773 13.801 -2.160 1.00 96.88 185 ASP A C 1
ATOM 1461 O O . ASP A 1 185 ? 5.790 13.189 -1.846 1.00 96.88 185 ASP A O 1
ATOM 1465 N N . LYS A 1 186 ? 3.841 13.266 -2.963 1.00 97.25 186 LYS A N 1
ATOM 1466 C CA . LYS A 1 186 ? 3.942 11.926 -3.568 1.00 97.25 186 LYS A CA 1
ATOM 1467 C C . LYS A 1 186 ? 5.251 11.724 -4.331 1.00 97.25 186 LYS A C 1
ATOM 1469 O O . LYS A 1 186 ? 5.948 10.731 -4.121 1.00 97.25 186 LYS A O 1
ATOM 1474 N N . LEU A 1 187 ? 5.588 12.669 -5.216 1.00 96.62 187 LEU A N 1
ATOM 1475 C CA . LEU A 1 187 ? 6.821 12.630 -6.006 1.00 96.62 187 LEU A CA 1
ATOM 1476 C C . LEU A 1 187 ? 8.065 12.794 -5.120 1.00 96.62 187 LEU A C 1
ATOM 1478 O O . LEU A 1 187 ? 9.043 12.074 -5.305 1.00 96.62 187 LEU A O 1
ATOM 1482 N N . THR A 1 188 ? 8.013 13.695 -4.138 1.00 95.69 188 THR A N 1
ATOM 1483 C CA . THR A 1 188 ? 9.106 13.918 -3.183 1.00 95.69 188 THR A CA 1
ATOM 1484 C C . THR A 1 188 ? 9.388 12.661 -2.362 1.00 95.69 188 THR A C 1
ATOM 1486 O O . THR A 1 188 ? 10.546 12.264 -2.233 1.00 95.69 188 THR A O 1
ATOM 1489 N N . SER A 1 189 ? 8.346 12.004 -1.847 1.00 94.88 189 SER A N 1
ATOM 1490 C CA . SER A 1 189 ? 8.455 10.727 -1.141 1.00 94.88 189 SER A CA 1
ATOM 1491 C C . SER A 1 189 ? 9.036 9.640 -2.044 1.00 94.88 189 SER A C 1
ATOM 1493 O O . SER A 1 189 ? 10.012 9.002 -1.652 1.00 94.88 189 SER A O 1
ATOM 1495 N N . LEU A 1 190 ? 8.506 9.471 -3.262 1.00 96.31 190 LEU A N 1
ATOM 1496 C CA . LEU A 1 190 ? 9.018 8.505 -4.239 1.00 96.31 190 LEU A CA 1
ATOM 1497 C C . LEU A 1 190 ? 10.532 8.675 -4.458 1.00 96.31 190 LEU A C 1
ATOM 1499 O O . LEU A 1 190 ? 11.298 7.726 -4.280 1.00 96.31 190 LEU A O 1
ATOM 1503 N N . ASP A 1 191 ? 10.973 9.884 -4.815 1.00 94.88 191 ASP A N 1
ATOM 1504 C CA . ASP A 1 191 ? 12.376 10.154 -5.150 1.00 94.88 191 ASP A CA 1
ATOM 1505 C C . ASP A 1 191 ? 13.302 9.981 -3.936 1.00 94.88 191 ASP A C 1
ATOM 1507 O O . ASP A 1 191 ? 14.433 9.500 -4.059 1.00 94.88 191 ASP A O 1
ATOM 1511 N N . TYR A 1 192 ? 12.821 10.347 -2.748 1.00 94.81 192 TYR A N 1
ATOM 1512 C CA . TYR A 1 192 ? 13.580 10.243 -1.509 1.00 94.81 192 TYR A CA 1
ATOM 1513 C C . TYR A 1 192 ? 13.759 8.799 -1.034 1.00 94.81 192 TYR A C 1
ATOM 1515 O O . TYR A 1 192 ? 14.860 8.408 -0.632 1.00 94.81 192 TYR A O 1
ATOM 1523 N N . TYR A 1 193 ? 12.691 8.004 -1.076 1.00 95.69 193 TYR A N 1
ATOM 1524 C CA . TYR A 1 193 ? 12.689 6.644 -0.544 1.00 95.69 193 TYR A CA 1
ATOM 1525 C C . TYR A 1 193 ? 13.271 5.617 -1.512 1.00 95.69 193 TYR A C 1
ATOM 1527 O O . TYR A 1 193 ? 13.896 4.649 -1.069 1.00 95.69 193 TYR A O 1
ATOM 1535 N N . ALA A 1 194 ? 13.217 5.874 -2.822 1.00 93.88 194 ALA A N 1
ATOM 1536 C CA . ALA A 1 194 ? 13.779 4.977 -3.831 1.00 93.88 194 ALA A CA 1
ATOM 1537 C C . ALA A 1 194 ? 15.290 4.722 -3.678 1.00 93.88 194 ALA A C 1
ATOM 1539 O O . ALA A 1 194 ? 15.795 3.711 -4.166 1.00 93.88 194 ALA A O 1
ATOM 1540 N N . VAL A 1 195 ? 16.029 5.626 -3.024 1.00 92.12 195 VAL A N 1
ATOM 1541 C CA . VAL A 1 195 ? 17.489 5.521 -2.829 1.00 92.12 195 VAL A CA 1
ATOM 1542 C C . VAL A 1 195 ? 17.894 5.059 -1.425 1.00 92.12 195 VAL A C 1
ATOM 1544 O O . VAL A 1 195 ? 19.086 4.978 -1.130 1.00 92.12 195 VAL A O 1
ATOM 1547 N N . LYS A 1 196 ? 16.924 4.769 -0.551 1.00 93.00 196 LYS A N 1
ATOM 1548 C CA . LYS A 1 196 ? 17.144 4.359 0.850 1.00 93.00 196 LYS A CA 1
ATOM 1549 C C . LYS A 1 196 ? 16.929 2.869 1.102 1.00 93.00 196 LYS A C 1
ATOM 1551 O O . LYS A 1 196 ? 17.197 2.382 2.200 1.00 93.00 196 LYS A O 1
ATOM 1556 N N . GLN A 1 197 ? 16.483 2.166 0.069 1.00 92.06 197 GLN A N 1
ATOM 1557 C CA . GLN A 1 197 ? 16.187 0.746 0.111 1.00 92.06 197 GLN A CA 1
ATOM 1558 C C . GLN A 1 197 ? 17.453 -0.080 0.342 1.00 92.06 197 GLN A C 1
ATOM 1560 O O . GLN A 1 197 ? 18.494 0.132 -0.289 1.00 92.06 197 GLN A O 1
ATOM 1565 N N . SER A 1 198 ? 17.338 -1.058 1.232 1.00 88.75 198 SER A N 1
ATOM 1566 C CA . SER A 1 198 ? 18.369 -2.041 1.510 1.00 88.75 198 SER A CA 1
ATOM 1567 C C . SER A 1 198 ? 18.668 -2.861 0.252 1.00 88.75 198 SER A C 1
ATOM 1569 O O . SER A 1 198 ? 17.738 -3.346 -0.400 1.00 88.75 198 SER A O 1
ATOM 1571 N N . PRO A 1 199 ? 19.947 -3.110 -0.077 1.00 80.69 199 PRO A N 1
ATOM 1572 C CA . PRO A 1 199 ? 20.295 -4.064 -1.127 1.00 80.69 199 PRO A CA 1
ATOM 1573 C C . PRO A 1 199 ? 19.854 -5.503 -0.798 1.00 80.69 199 PRO A C 1
ATOM 1575 O O . PRO A 1 199 ? 19.636 -6.289 -1.718 1.00 80.69 199 PRO A O 1
ATOM 1578 N N . ASP A 1 200 ? 19.653 -5.825 0.484 1.00 82.06 200 ASP A N 1
ATOM 1579 C CA . ASP A 1 200 ? 19.172 -7.136 0.948 1.00 82.06 200 ASP A CA 1
ATOM 1580 C C . ASP A 1 200 ? 17.633 -7.216 1.039 1.00 82.06 200 ASP A C 1
ATOM 1582 O O . ASP A 1 200 ? 17.081 -8.214 1.513 1.00 82.06 200 ASP A O 1
ATOM 1586 N N . GLY A 1 201 ? 16.938 -6.159 0.601 1.00 88.06 201 GLY A N 1
ATOM 1587 C CA . GLY A 1 201 ? 15.482 -6.078 0.580 1.00 88.06 201 GLY A CA 1
ATOM 1588 C C . GLY A 1 201 ? 14.832 -7.088 -0.378 1.00 88.06 201 GLY A C 1
ATOM 1589 O O . GLY A 1 201 ? 15.461 -7.517 -1.359 1.00 88.06 201 GLY A O 1
ATOM 1590 N N . PRO A 1 202 ? 13.573 -7.480 -0.127 1.00 93.19 202 PRO A N 1
ATOM 1591 C CA . PRO A 1 202 ? 12.897 -8.512 -0.893 1.00 93.19 202 PRO A CA 1
ATOM 1592 C C . PRO A 1 202 ? 12.445 -8.052 -2.289 1.00 93.19 202 PRO A C 1
ATOM 1594 O O . PRO A 1 202 ? 12.286 -6.868 -2.579 1.00 93.19 202 PRO A O 1
ATOM 1597 N N . ALA A 1 203 ? 12.160 -9.014 -3.167 1.00 93.50 203 ALA A N 1
ATOM 1598 C CA . ALA A 1 203 ? 11.821 -8.812 -4.580 1.00 93.50 203 ALA A CA 1
ATOM 1599 C C . ALA A 1 203 ? 10.496 -8.070 -4.861 1.00 93.50 203 ALA A C 1
ATOM 1601 O O . ALA A 1 203 ? 10.080 -7.960 -6.016 1.00 93.50 203 ALA A O 1
ATOM 1602 N N . MET A 1 204 ? 9.798 -7.597 -3.829 1.00 91.62 204 MET A N 1
ATOM 1603 C CA . MET A 1 204 ? 8.546 -6.846 -3.953 1.00 91.62 204 MET A CA 1
ATOM 1604 C C . MET A 1 204 ? 8.749 -5.327 -4.034 1.00 91.62 204 MET A C 1
ATOM 1606 O O . MET A 1 204 ? 7.886 -4.651 -4.580 1.00 91.62 204 MET A O 1
ATOM 1610 N N . THR A 1 205 ? 9.907 -4.813 -3.605 1.00 94.81 205 THR A N 1
ATOM 1611 C CA . THR A 1 205 ? 10.196 -3.374 -3.481 1.00 94.81 205 THR A CA 1
ATOM 1612 C C . THR A 1 205 ? 10.113 -2.626 -4.816 1.00 94.81 205 THR A C 1
ATOM 1614 O O . THR A 1 205 ? 9.155 -1.916 -5.102 1.00 94.81 205 THR A O 1
ATOM 1617 N N . TYR A 1 206 ? 11.102 -2.798 -5.698 1.00 96.31 206 TYR A N 1
ATOM 1618 C CA . TYR A 1 206 ? 11.259 -1.911 -6.859 1.00 96.31 206 TYR A CA 1
ATOM 1619 C C . TYR A 1 206 ? 10.206 -2.092 -7.963 1.00 96.31 206 TYR A C 1
ATOM 1621 O O . TYR A 1 206 ? 10.091 -1.248 -8.853 1.00 96.31 206 TYR A O 1
ATOM 1629 N N . SER A 1 207 ? 9.419 -3.169 -7.922 1.00 96.25 207 SER A N 1
ATOM 1630 C CA . SER A 1 207 ? 8.289 -3.315 -8.844 1.00 96.25 207 SER A CA 1
ATOM 1631 C C . SER A 1 207 ? 7.218 -2.249 -8.590 1.00 96.25 207 SER A C 1
ATOM 1633 O O . SER A 1 207 ? 6.624 -1.763 -9.550 1.00 96.25 207 SER A O 1
ATOM 1635 N N . LEU A 1 208 ? 7.004 -1.853 -7.332 1.00 96.69 208 LEU A N 1
ATOM 1636 C CA . LEU A 1 208 ? 6.009 -0.845 -6.957 1.00 96.69 208 LEU A CA 1
ATOM 1637 C C . LEU A 1 208 ? 6.528 0.570 -7.233 1.00 96.69 208 LEU A C 1
ATOM 1639 O O . LEU A 1 208 ? 5.874 1.292 -7.985 1.00 96.69 208 LEU A O 1
ATOM 1643 N N . TYR A 1 209 ? 7.787 0.861 -6.884 1.00 97.31 209 TYR A N 1
ATOM 1644 C CA . TYR A 1 209 ? 8.496 2.061 -7.358 1.00 97.31 209 TYR A CA 1
ATOM 1645 C C . TYR A 1 209 ? 8.411 2.249 -8.877 1.00 97.31 209 TYR A C 1
ATOM 1647 O O . TYR A 1 209 ? 8.263 3.366 -9.368 1.00 97.31 209 TYR A O 1
ATOM 1655 N N . SER A 1 210 ? 8.506 1.169 -9.664 1.00 97.25 210 SER A N 1
ATOM 1656 C CA . SER A 1 210 ? 8.364 1.248 -11.122 1.00 97.25 210 SER A CA 1
ATOM 1657 C C . SER A 1 210 ? 6.988 1.758 -11.551 1.00 97.25 210 SER A C 1
ATOM 1659 O O . SER A 1 210 ? 6.898 2.557 -12.487 1.00 97.25 210 SER A O 1
ATOM 1661 N N . ILE A 1 211 ? 5.933 1.307 -10.869 1.00 97.56 211 ILE A N 1
ATOM 1662 C CA . ILE A 1 211 ? 4.544 1.683 -11.135 1.00 97.56 211 ILE A CA 1
ATOM 1663 C C . ILE A 1 211 ? 4.298 3.130 -10.703 1.00 97.56 211 ILE A C 1
ATOM 1665 O O . ILE A 1 211 ? 3.797 3.920 -11.507 1.00 97.56 211 ILE A O 1
ATOM 1669 N N . SER A 1 212 ? 4.703 3.497 -9.487 1.00 97.31 212 SER A N 1
ATOM 1670 C CA . SER A 1 212 ? 4.572 4.857 -8.957 1.00 97.31 212 SER A CA 1
ATOM 1671 C C . SER A 1 212 ? 5.352 5.865 -9.795 1.00 97.31 212 SER A C 1
ATOM 1673 O O . SER A 1 212 ? 4.796 6.875 -10.223 1.00 97.31 212 SER A O 1
ATOM 1675 N N . ALA A 1 213 ? 6.602 5.556 -10.155 1.00 97.31 213 ALA A N 1
ATOM 1676 C CA . ALA A 1 213 ? 7.410 6.401 -11.028 1.00 97.31 213 ALA A CA 1
ATOM 1677 C C . ALA A 1 213 ? 6.786 6.594 -12.412 1.00 97.31 213 ALA A C 1
ATOM 1679 O O . ALA A 1 213 ? 6.880 7.682 -12.973 1.00 97.31 213 ALA A O 1
ATOM 1680 N N . ASN A 1 214 ? 6.110 5.580 -12.957 1.00 95.44 214 ASN A N 1
ATOM 1681 C CA . ASN A 1 214 ? 5.427 5.724 -14.241 1.00 95.44 214 ASN A CA 1
ATOM 1682 C C . ASN A 1 214 ? 4.250 6.712 -14.170 1.00 95.44 214 ASN A C 1
ATOM 1684 O O . ASN A 1 214 ? 3.974 7.407 -15.144 1.00 95.44 214 ASN A O 1
ATOM 1688 N N . ALA A 1 215 ? 3.571 6.784 -13.021 1.00 94.94 215 ALA A N 1
ATOM 1689 C CA . ALA A 1 215 ? 2.437 7.678 -12.795 1.00 94.94 215 ALA A CA 1
ATOM 1690 C C . ALA A 1 215 ? 2.847 9.088 -12.325 1.00 94.94 215 ALA A C 1
ATOM 1692 O O . ALA A 1 215 ? 2.118 10.059 -12.558 1.00 94.94 215 ALA A O 1
ATOM 1693 N N . LEU A 1 216 ? 3.983 9.216 -11.633 1.00 95.69 216 LEU A N 1
ATOM 1694 C CA . LEU A 1 216 ? 4.394 10.443 -10.943 1.00 95.69 216 LEU A CA 1
ATOM 1695 C C . LEU A 1 216 ? 5.546 11.180 -11.622 1.00 95.69 216 LEU A C 1
ATOM 1697 O O . LEU A 1 216 ? 5.486 12.408 -11.720 1.00 95.69 216 LEU A O 1
ATOM 1701 N N . SER A 1 217 ? 6.576 10.465 -12.091 1.00 95.00 217 SER A N 1
ATOM 1702 C CA . SER A 1 217 ? 7.790 11.097 -12.608 1.00 95.00 217 SER A CA 1
ATOM 1703 C C . SER A 1 217 ? 7.488 11.861 -13.909 1.00 95.00 217 SER A C 1
ATOM 1705 O O . SER A 1 217 ? 7.022 11.264 -14.879 1.00 95.00 217 SER A O 1
ATOM 1707 N N . PRO A 1 218 ? 7.786 13.172 -13.987 1.00 89.94 218 PRO A N 1
ATOM 1708 C CA . PRO A 1 218 ? 7.446 13.985 -15.158 1.00 89.94 218 PRO A CA 1
ATOM 1709 C C . PRO A 1 218 ? 8.277 13.636 -16.400 1.00 89.94 218 PRO A C 1
ATOM 1711 O O . PRO A 1 218 ? 7.867 13.907 -17.526 1.00 89.94 218 PRO A O 1
ATOM 1714 N N . SER A 1 219 ? 9.474 13.078 -16.210 1.00 85.88 219 SER A N 1
ATOM 1715 C CA . SER A 1 219 ? 10.355 12.631 -17.288 1.00 85.88 219 SER A CA 1
ATOM 1716 C C . SER A 1 219 ? 11.407 11.659 -16.754 1.00 85.88 219 SER A C 1
ATOM 1718 O O . SER A 1 2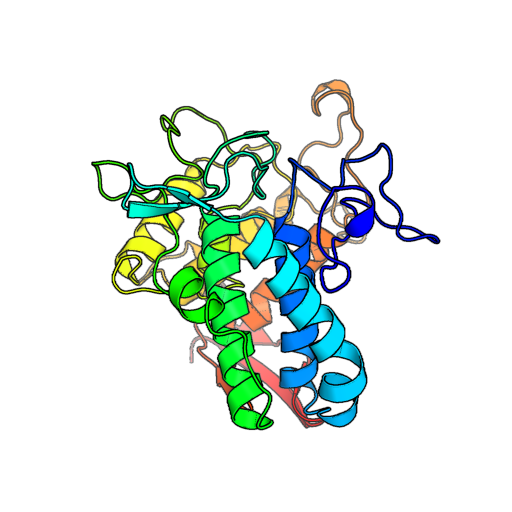19 ? 11.589 11.524 -15.544 1.00 85.88 219 SER A O 1
ATOM 1720 N N . GLY A 1 220 ? 12.136 11.013 -17.663 1.00 83.75 220 GLY A N 1
ATOM 1721 C CA . GLY A 1 220 ? 13.288 10.184 -17.326 1.00 83.75 220 GLY A CA 1
ATOM 1722 C C . GLY A 1 220 ? 13.036 8.693 -17.506 1.00 83.75 220 GLY A C 1
ATOM 1723 O O . GLY A 1 220 ? 12.191 8.267 -18.288 1.00 83.75 220 GLY A O 1
ATOM 1724 N N . CYS A 1 221 ? 13.863 7.898 -16.831 1.00 90.06 221 CYS A N 1
ATOM 1725 C CA . CYS A 1 221 ? 13.934 6.444 -17.007 1.00 90.06 221 CYS A CA 1
ATOM 1726 C C . CYS A 1 221 ? 13.736 5.686 -15.686 1.00 90.06 221 CYS A C 1
ATOM 1728 O O . CYS A 1 221 ? 14.032 4.494 -15.626 1.00 90.06 221 CYS A O 1
ATOM 1730 N N . SER A 1 222 ? 13.276 6.371 -14.631 1.00 94.75 222 SER A N 1
ATOM 1731 C CA . SER A 1 222 ? 13.105 5.826 -13.277 1.00 94.75 222 SER A CA 1
ATOM 1732 C C . SER A 1 222 ? 12.238 4.569 -13.292 1.00 94.75 222 SER A C 1
ATOM 1734 O O . SER A 1 222 ? 12.704 3.516 -12.863 1.00 94.75 222 SER A O 1
ATOM 1736 N N . SER A 1 223 ? 11.054 4.628 -13.916 1.00 95.38 223 SER A N 1
ATOM 1737 C CA . SER A 1 223 ? 10.166 3.463 -14.046 1.00 95.38 223 SER A CA 1
ATOM 1738 C C . SER A 1 223 ? 10.869 2.244 -14.660 1.00 95.38 223 SER A C 1
ATOM 1740 O O . SER A 1 223 ? 10.751 1.136 -14.134 1.00 95.38 223 SER A O 1
ATOM 1742 N N . PHE A 1 224 ? 11.663 2.425 -15.724 1.00 95.69 224 PHE A N 1
ATOM 1743 C CA . PHE A 1 224 ? 12.411 1.327 -16.347 1.00 95.69 224 PHE A CA 1
ATOM 1744 C C . PHE A 1 224 ? 13.525 0.789 -15.449 1.00 95.69 224 PHE A C 1
ATOM 1746 O O . PHE A 1 224 ? 13.688 -0.424 -15.325 1.00 95.69 224 PHE A O 1
ATOM 1753 N N . THR A 1 225 ? 14.292 1.670 -14.811 1.00 95.69 225 THR A N 1
ATOM 1754 C CA . THR A 1 225 ? 15.362 1.268 -13.890 1.00 95.69 225 THR A CA 1
ATOM 1755 C C . THR A 1 225 ? 14.801 0.474 -12.713 1.00 95.69 225 THR A C 1
ATOM 1757 O O . THR A 1 225 ? 15.306 -0.606 -12.412 1.00 95.69 225 THR A O 1
ATOM 1760 N N . TYR A 1 226 ? 13.716 0.946 -12.097 1.00 96.38 226 TYR A N 1
ATOM 1761 C CA . TYR A 1 226 ? 13.056 0.239 -11.002 1.00 96.38 226 TYR A CA 1
ATOM 1762 C C . TYR A 1 226 ? 12.455 -1.094 -11.463 1.00 96.38 226 TYR A C 1
ATOM 1764 O O . TYR A 1 226 ? 12.646 -2.104 -10.793 1.00 96.38 226 TYR A O 1
ATOM 1772 N N . ALA A 1 227 ? 11.860 -1.155 -12.660 1.00 95.56 227 ALA A N 1
ATOM 1773 C CA . ALA A 1 227 ? 11.412 -2.415 -13.256 1.00 95.56 227 ALA A CA 1
ATOM 1774 C C . ALA A 1 227 ? 12.567 -3.431 -13.355 1.00 95.56 227 ALA A C 1
ATOM 1776 O O . ALA A 1 227 ? 12.439 -4.586 -12.949 1.00 95.56 227 ALA A O 1
ATOM 1777 N N . LEU A 1 228 ? 13.729 -3.005 -13.858 1.00 94.56 228 LEU A N 1
ATOM 1778 C CA . LEU A 1 228 ? 14.897 -3.879 -13.940 1.00 94.56 228 LEU A CA 1
ATOM 1779 C C . LEU A 1 228 ? 15.385 -4.334 -12.561 1.00 94.56 228 LEU A C 1
ATOM 1781 O O . LEU A 1 228 ? 15.707 -5.514 -12.411 1.00 94.56 228 LEU A O 1
ATOM 1785 N N . ASN A 1 229 ? 15.413 -3.435 -11.575 1.00 93.31 229 ASN A N 1
ATOM 1786 C CA . ASN A 1 229 ? 15.815 -3.755 -10.205 1.00 93.31 229 ASN A CA 1
ATOM 1787 C C . ASN A 1 229 ? 14.844 -4.742 -9.544 1.00 93.31 229 ASN A C 1
ATOM 1789 O O . ASN A 1 229 ? 15.289 -5.667 -8.875 1.00 93.31 229 ASN A O 1
ATOM 1793 N N . GLY A 1 230 ? 13.539 -4.608 -9.798 1.00 93.31 230 GLY A N 1
ATOM 1794 C CA . GLY A 1 230 ? 12.504 -5.496 -9.268 1.00 93.31 230 GLY A CA 1
ATOM 1795 C C . GLY A 1 230 ? 12.519 -6.910 -9.855 1.00 93.31 230 GLY A C 1
ATOM 1796 O O . GLY A 1 230 ? 11.897 -7.798 -9.290 1.00 93.31 230 GLY A O 1
ATOM 1797 N N . PHE A 1 231 ? 13.235 -7.152 -10.959 1.00 92.56 231 PHE A N 1
ATOM 1798 C CA . PHE A 1 231 ? 13.244 -8.445 -11.658 1.00 92.56 231 PHE A CA 1
ATOM 1799 C C . PHE A 1 231 ? 14.632 -9.095 -11.753 1.00 92.56 231 PHE A C 1
ATOM 1801 O O . PHE A 1 231 ? 14.803 -10.273 -11.427 1.00 92.56 231 PHE A O 1
ATOM 1808 N N . LYS A 1 232 ? 15.647 -8.367 -12.235 1.00 92.19 232 LYS A N 1
ATOM 1809 C CA . LYS A 1 232 ? 16.912 -8.981 -12.679 1.00 92.19 232 LYS A CA 1
ATOM 1810 C C . LYS A 1 232 ? 17.702 -9.621 -11.543 1.00 92.19 232 LYS A C 1
ATOM 1812 O O . LYS A 1 232 ? 18.254 -10.697 -11.740 1.00 92.19 232 LYS A O 1
ATOM 1817 N N . ALA A 1 233 ? 17.763 -8.970 -10.383 1.00 89.38 233 ALA A N 1
ATOM 1818 C CA . ALA A 1 233 ? 18.545 -9.457 -9.246 1.00 89.38 233 ALA A CA 1
ATOM 1819 C C . ALA A 1 233 ? 17.874 -10.637 -8.517 1.00 89.38 233 ALA A C 1
ATOM 1821 O O . ALA A 1 233 ? 18.536 -11.421 -7.837 1.00 89.38 233 ALA A O 1
ATOM 1822 N N . TYR A 1 234 ? 16.565 -10.803 -8.701 1.00 94.81 234 TYR A N 1
ATOM 1823 C CA . TYR A 1 234 ? 15.755 -11.753 -7.942 1.00 94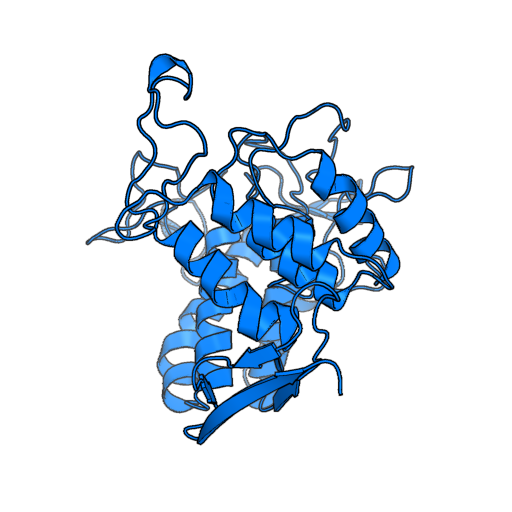.81 234 TYR A CA 1
ATOM 1824 C C . TYR A 1 234 ? 15.431 -13.031 -8.715 1.00 94.81 234 TYR A C 1
ATOM 1826 O O . TYR A 1 234 ? 15.092 -14.041 -8.110 1.00 94.81 234 TYR A O 1
ATOM 1834 N N . THR A 1 235 ? 15.562 -13.051 -10.043 1.00 95.19 235 THR A N 1
ATOM 1835 C CA . THR A 1 235 ? 15.226 -14.248 -10.827 1.00 95.19 235 THR A CA 1
ATOM 1836 C C . THR A 1 235 ? 16.364 -15.263 -10.921 1.00 95.19 235 THR A C 1
ATOM 1838 O O . THR A 1 235 ? 17.546 -14.915 -10.954 1.00 95.19 235 THR A O 1
ATOM 1841 N N . ARG A 1 236 ? 16.007 -16.553 -10.963 1.00 94.12 236 ARG A N 1
ATOM 1842 C CA . ARG A 1 236 ? 16.934 -17.685 -11.103 1.00 94.12 236 ARG A CA 1
ATOM 1843 C C . ARG A 1 236 ? 16.595 -18.520 -12.336 1.00 94.12 236 ARG A C 1
ATOM 1845 O O . ARG A 1 236 ? 15.461 -18.960 -12.530 1.00 94.12 236 ARG A O 1
ATOM 1852 N N . ALA A 1 237 ? 17.597 -18.731 -13.185 1.00 93.38 237 ALA A N 1
ATOM 1853 C CA . ALA A 1 237 ? 17.514 -19.625 -14.336 1.00 93.38 237 ALA A CA 1
ATOM 1854 C C . ALA A 1 237 ? 17.326 -21.096 -13.890 1.00 93.38 237 ALA A C 1
ATOM 1856 O O . ALA A 1 237 ? 17.704 -21.440 -12.770 1.00 93.38 237 ALA A O 1
ATOM 1857 N N . PRO A 1 238 ? 16.791 -21.987 -14.751 1.00 93.50 238 PRO A N 1
ATOM 1858 C CA . PRO A 1 238 ? 16.366 -21.750 -16.137 1.00 93.50 238 PRO A CA 1
ATOM 1859 C C . PRO A 1 238 ? 14.920 -21.255 -16.289 1.00 93.50 238 PRO A C 1
ATOM 1861 O O . PRO A 1 238 ? 14.556 -20.792 -17.365 1.00 93.50 238 PRO A O 1
ATOM 1864 N N . TRP A 1 239 ? 14.099 -21.334 -15.239 1.00 91.69 239 TRP A N 1
ATOM 1865 C CA . TRP A 1 239 ? 12.672 -20.985 -15.315 1.00 91.69 239 TRP A CA 1
ATOM 1866 C C . TRP A 1 239 ? 12.361 -19.531 -14.949 1.00 91.69 239 TRP A C 1
ATOM 1868 O O . TRP A 1 239 ? 11.202 -19.133 -15.004 1.00 91.69 239 TRP A O 1
ATOM 1878 N N . TYR A 1 240 ? 13.381 -18.747 -14.587 1.00 91.81 240 TYR A N 1
ATOM 1879 C CA . TYR A 1 240 ? 13.251 -17.353 -14.152 1.00 91.81 240 TYR A CA 1
ATOM 1880 C C . TYR A 1 240 ? 12.256 -17.190 -12.995 1.00 91.81 240 TYR A C 1
ATOM 1882 O O . TYR A 1 240 ? 11.482 -16.238 -12.941 1.00 91.81 240 TYR A O 1
ATOM 1890 N N . GLN A 1 241 ? 12.293 -18.140 -12.056 1.00 94.38 241 GLN A N 1
ATOM 1891 C CA . GLN A 1 241 ? 11.542 -18.059 -10.806 1.00 94.38 241 GLN A CA 1
ATOM 1892 C C . GLN A 1 241 ? 12.194 -17.041 -9.873 1.00 94.38 241 GLN A C 1
ATOM 1894 O O . GLN A 1 241 ? 13.414 -16.878 -9.883 1.00 94.38 241 GLN A O 1
ATOM 1899 N N . PHE A 1 242 ? 11.379 -16.371 -9.068 1.00 95.94 242 PHE A N 1
ATOM 1900 C CA . PHE A 1 242 ? 11.840 -15.372 -8.115 1.00 95.94 242 PHE A CA 1
ATOM 1901 C C . PHE A 1 242 ? 12.388 -16.033 -6.848 1.00 95.94 242 PHE A C 1
ATOM 1903 O O . PHE A 1 242 ? 11.742 -16.910 -6.279 1.00 95.94 242 PHE A O 1
ATOM 1910 N N . SER A 1 243 ? 13.565 -15.594 -6.418 1.00 95.44 243 SER A N 1
ATOM 1911 C CA . SER A 1 243 ? 14.043 -15.657 -5.039 1.00 95.44 243 SER A CA 1
ATOM 1912 C C . SER A 1 243 ? 13.564 -14.405 -4.319 1.00 95.44 243 SER A C 1
ATOM 1914 O O . SER A 1 243 ? 13.462 -13.341 -4.931 1.00 95.44 243 SER A O 1
ATOM 1916 N N . GLU A 1 244 ? 13.244 -14.529 -3.036 1.00 94.25 244 GLU A N 1
ATOM 1917 C CA . GLU A 1 244 ? 12.872 -13.385 -2.209 1.00 94.25 244 GLU A CA 1
ATOM 1918 C C . GLU A 1 244 ? 13.985 -12.345 -2.172 1.00 94.25 244 GLU A C 1
ATOM 1920 O O . GLU A 1 244 ? 13.704 -11.165 -2.317 1.00 94.25 244 GLU A O 1
ATOM 1925 N N . GLN A 1 245 ? 15.243 -12.772 -2.068 1.00 92.69 245 GLN A N 1
ATOM 1926 C CA . GLN A 1 245 ? 16.393 -11.885 -1.905 1.00 92.69 245 GLN A CA 1
ATOM 1927 C C . GLN A 1 245 ? 17.393 -12.017 -3.057 1.00 92.69 245 GLN A C 1
ATOM 1929 O O . GLN A 1 245 ? 17.391 -12.973 -3.839 1.00 92.69 245 GLN A O 1
ATOM 1934 N N . GLN A 1 246 ? 18.269 -11.020 -3.183 1.00 91.25 246 GLN A N 1
ATOM 1935 C CA . GLN A 1 246 ? 19.281 -10.986 -4.244 1.00 91.25 246 GLN A CA 1
ATOM 1936 C C . GLN A 1 246 ? 20.405 -12.005 -4.004 1.00 91.25 246 GLN A C 1
ATOM 1938 O O . GLN A 1 246 ? 21.029 -12.474 -4.957 1.00 91.25 246 GLN A O 1
ATOM 1943 N N . VAL A 1 247 ? 20.643 -12.373 -2.741 1.00 90.06 247 VAL A N 1
ATOM 1944 C CA . VAL A 1 247 ? 21.738 -13.245 -2.308 1.00 90.06 247 VAL A CA 1
ATOM 1945 C C . VAL A 1 247 ? 21.181 -14.529 -1.697 1.00 90.06 247 VAL A C 1
ATOM 1947 O O . VAL A 1 247 ? 20.553 -14.504 -0.648 1.00 90.06 247 VAL A O 1
ATOM 1950 N N . ASP A 1 248 ? 21.476 -15.677 -2.315 1.00 89.69 248 ASP A N 1
ATOM 1951 C CA . ASP A 1 248 ? 21.024 -16.991 -1.817 1.00 89.69 248 ASP A CA 1
ATOM 1952 C C . ASP A 1 248 ? 21.962 -17.591 -0.748 1.00 89.69 248 ASP A C 1
ATOM 1954 O O . ASP A 1 248 ? 21.717 -18.672 -0.214 1.00 89.69 248 ASP A O 1
ATOM 1958 N N . ASN A 1 249 ? 23.086 -16.929 -0.455 1.00 89.94 249 ASN A N 1
ATOM 1959 C CA . ASN A 1 249 ? 24.048 -17.411 0.530 1.00 89.94 249 ASN A CA 1
ATOM 1960 C C . ASN A 1 249 ? 23.542 -17.146 1.953 1.00 89.94 249 ASN A C 1
ATOM 1962 O O . ASN A 1 249 ? 23.588 -16.013 2.417 1.00 89.94 249 ASN A O 1
ATOM 1966 N N . PHE A 1 250 ? 23.171 -18.214 2.658 1.00 88.69 250 PHE A N 1
ATOM 1967 C CA . PHE A 1 250 ? 22.699 -18.203 4.047 1.00 88.69 250 PHE A CA 1
ATOM 1968 C C . PHE A 1 250 ? 23.483 -17.275 4.993 1.00 88.69 250 PHE A C 1
ATOM 1970 O O . PHE A 1 250 ? 22.888 -16.519 5.755 1.00 88.69 250 PHE A O 1
ATOM 1977 N N . THR A 1 251 ? 24.819 -17.309 4.956 1.00 89.69 251 THR A N 1
ATOM 1978 C CA . THR A 1 251 ? 25.665 -16.534 5.880 1.00 89.69 251 THR A CA 1
ATOM 1979 C C . THR A 1 251 ? 25.652 -15.043 5.562 1.00 89.69 251 THR A C 1
ATOM 1981 O O . THR A 1 251 ? 25.724 -14.224 6.472 1.00 89.69 251 THR A O 1
ATOM 1984 N N . LEU A 1 252 ? 25.578 -14.691 4.277 1.00 86.12 252 LEU A N 1
ATOM 1985 C CA . LEU A 1 252 ? 25.462 -13.296 3.842 1.00 86.12 252 LEU A CA 1
ATOM 1986 C C . LEU A 1 252 ? 24.032 -12.773 4.003 1.00 86.12 252 LEU A C 1
ATOM 1988 O O . LEU A 1 252 ? 23.831 -11.573 4.112 1.00 86.12 252 LEU A O 1
ATOM 1992 N N . ASN A 1 253 ? 23.065 -13.682 4.065 1.00 83.56 253 ASN A N 1
ATOM 1993 C CA . ASN A 1 253 ? 21.646 -13.395 4.099 1.00 83.56 253 ASN A CA 1
ATOM 1994 C C . ASN A 1 253 ? 21.057 -13.539 5.514 1.00 83.56 253 ASN A C 1
ATOM 1996 O O . ASN A 1 253 ? 20.051 -14.208 5.729 1.00 83.56 253 ASN A O 1
ATOM 2000 N N . GLY A 1 254 ? 21.750 -12.992 6.518 1.00 77.94 254 GLY A N 1
ATOM 2001 C CA . GLY A 1 254 ? 21.243 -12.922 7.895 1.00 77.94 254 GLY A CA 1
ATOM 2002 C C . GLY A 1 254 ? 20.987 -14.268 8.588 1.00 77.94 254 GLY A C 1
ATOM 2003 O O . GLY A 1 254 ? 20.308 -14.302 9.611 1.00 77.94 254 GLY A O 1
ATOM 2004 N N . GLY A 1 255 ? 21.518 -15.378 8.067 1.00 83.12 255 GLY A N 1
ATOM 2005 C CA . GLY A 1 255 ? 21.265 -16.710 8.615 1.00 83.12 255 GLY A CA 1
ATOM 2006 C C . GLY A 1 255 ? 19.894 -17.282 8.247 1.00 83.12 255 GLY A C 1
ATOM 2007 O O . GLY A 1 255 ? 19.369 -18.123 8.979 1.00 83.12 255 GLY A O 1
ATOM 2008 N N . THR A 1 256 ? 19.305 -16.851 7.131 1.00 82.25 256 THR A N 1
ATOM 2009 C CA . THR A 1 256 ? 18.093 -17.449 6.561 1.00 82.25 256 THR A CA 1
ATOM 2010 C C . THR A 1 256 ? 18.309 -17.787 5.087 1.00 82.25 256 THR A C 1
ATOM 2012 O O . THR A 1 256 ? 19.097 -17.156 4.381 1.00 82.25 256 THR A O 1
ATOM 2015 N N . ASN A 1 257 ? 17.632 -18.833 4.610 1.00 89.75 257 ASN A N 1
ATOM 2016 C CA . ASN A 1 257 ? 17.537 -19.072 3.172 1.00 89.75 257 ASN A CA 1
ATOM 2017 C C . ASN A 1 257 ? 16.373 -18.231 2.631 1.00 89.75 257 ASN A C 1
ATOM 2019 O O . ASN A 1 257 ? 15.301 -18.290 3.242 1.00 89.75 257 ASN A O 1
ATOM 2023 N N . PRO A 1 258 ? 16.544 -17.512 1.509 1.00 92.12 258 PRO A N 1
ATOM 2024 C CA . PRO A 1 258 ? 15.445 -16.772 0.901 1.00 92.12 258 PRO A CA 1
ATOM 2025 C C . PRO A 1 258 ? 14.286 -17.698 0.527 1.00 92.12 258 PRO A C 1
ATOM 2027 O O . PRO A 1 258 ? 14.506 -18.849 0.124 1.00 92.12 258 PRO A O 1
ATOM 2030 N N . ALA A 1 259 ? 13.052 -17.198 0.592 1.00 92.50 259 ALA A N 1
ATOM 2031 C CA . ALA A 1 259 ? 11.922 -17.946 0.061 1.00 92.50 259 ALA A CA 1
ATOM 2032 C C . ALA A 1 259 ? 12.089 -18.187 -1.455 1.00 92.50 259 ALA A C 1
ATOM 2034 O O . ALA A 1 259 ? 12.427 -17.280 -2.220 1.00 92.50 259 ALA A O 1
ATOM 2035 N N . PHE A 1 260 ? 11.835 -19.423 -1.903 1.00 94.00 260 PHE A N 1
ATOM 2036 C CA . PHE A 1 260 ? 11.899 -19.804 -3.316 1.00 94.00 260 PHE A CA 1
ATOM 2037 C C . PHE A 1 260 ? 10.932 -20.966 -3.637 1.00 94.00 260 PHE A C 1
ATOM 2039 O O . PHE A 1 260 ? 11.017 -22.013 -2.990 1.00 94.00 260 PHE A O 1
ATOM 2046 N N . PRO A 1 261 ? 10.046 -20.844 -4.649 1.00 94.00 261 PRO A N 1
ATOM 2047 C CA . PRO A 1 261 ? 9.782 -19.638 -5.433 1.00 94.00 261 PRO A CA 1
ATOM 2048 C C . PRO A 1 261 ? 9.045 -18.569 -4.607 1.00 94.00 261 PRO A C 1
ATOM 2050 O O . PRO A 1 261 ? 8.101 -18.870 -3.879 1.00 94.00 261 PRO A O 1
ATOM 2053 N N . PHE A 1 262 ? 9.445 -17.310 -4.761 1.00 95.88 262 PHE A N 1
ATOM 2054 C CA . PHE A 1 262 ? 8.841 -16.168 -4.084 1.00 95.88 262 PHE A CA 1
ATOM 2055 C C . PHE A 1 262 ? 7.728 -15.544 -4.931 1.00 95.88 262 PHE A C 1
ATOM 2057 O O . PHE A 1 262 ? 7.958 -14.755 -5.852 1.00 95.88 262 PHE A O 1
ATOM 2064 N N . MET A 1 263 ? 6.491 -15.929 -4.620 1.00 95.62 263 MET A N 1
ATOM 2065 C CA . MET A 1 263 ? 5.310 -15.537 -5.394 1.00 95.62 263 MET A CA 1
ATOM 2066 C C . MET A 1 263 ? 4.989 -14.044 -5.292 1.00 95.62 263 MET A C 1
ATOM 2068 O O . MET A 1 263 ? 4.504 -13.473 -6.267 1.00 95.62 263 MET A O 1
ATOM 2072 N N . THR A 1 264 ? 5.293 -13.396 -4.166 1.00 94.81 264 THR A N 1
ATOM 2073 C CA . THR A 1 264 ? 5.044 -11.959 -3.974 1.00 94.81 264 THR A CA 1
ATOM 2074 C C . THR A 1 264 ? 5.874 -11.115 -4.941 1.00 94.81 264 THR A C 1
ATOM 2076 O O . THR A 1 264 ? 5.329 -10.247 -5.619 1.00 94.81 264 THR A O 1
ATOM 2079 N N . GLY A 1 265 ? 7.163 -11.436 -5.113 1.00 94.75 265 GLY A N 1
ATOM 2080 C CA . GLY A 1 265 ? 8.023 -10.779 -6.106 1.00 94.75 265 GLY A CA 1
ATOM 2081 C C . GLY A 1 265 ? 7.540 -10.996 -7.541 1.00 94.75 265 GLY A C 1
ATOM 2082 O O . GLY A 1 265 ? 7.454 -10.051 -8.326 1.00 94.75 265 GLY A O 1
ATOM 2083 N N . ALA A 1 266 ? 7.119 -12.224 -7.868 1.00 95.12 266 ALA A N 1
ATOM 2084 C CA . ALA A 1 266 ? 6.513 -12.514 -9.166 1.00 95.12 266 ALA A CA 1
ATOM 2085 C C . ALA A 1 266 ? 5.223 -11.702 -9.393 1.00 95.12 266 ALA A C 1
ATOM 2087 O O . ALA A 1 266 ? 5.008 -11.186 -10.490 1.00 95.12 266 ALA A O 1
ATOM 2088 N N . GLY A 1 267 ? 4.386 -11.557 -8.361 1.00 94.88 267 GLY A N 1
ATOM 2089 C CA . GLY A 1 267 ? 3.165 -10.753 -8.381 1.00 94.88 267 GLY A CA 1
ATOM 2090 C C . GLY A 1 267 ? 3.431 -9.261 -8.584 1.00 94.88 267 GLY A C 1
ATOM 2091 O O . GLY A 1 267 ? 2.759 -8.640 -9.406 1.00 94.88 267 GLY A O 1
ATOM 2092 N N . GLY A 1 268 ? 4.431 -8.695 -7.903 1.00 94.94 268 GLY A N 1
ATOM 2093 C CA . GLY A 1 268 ? 4.871 -7.310 -8.107 1.00 94.94 268 GLY A CA 1
ATOM 2094 C C . GLY A 1 268 ? 5.329 -7.072 -9.547 1.00 94.94 268 GLY A C 1
ATOM 2095 O O . GLY A 1 268 ? 4.807 -6.196 -10.237 1.00 94.94 268 GLY A O 1
ATOM 2096 N N . TRP A 1 269 ? 6.217 -7.926 -10.061 1.00 94.94 269 TRP A N 1
ATOM 2097 C CA . TRP A 1 269 ? 6.688 -7.831 -11.446 1.00 94.94 269 TRP A CA 1
ATOM 2098 C C . TRP A 1 269 ? 5.550 -7.944 -12.470 1.00 94.94 269 TRP A C 1
ATOM 2100 O O . TRP A 1 269 ? 5.492 -7.216 -13.463 1.00 94.94 269 TRP A O 1
ATOM 2110 N N . HIS A 1 270 ? 4.594 -8.835 -12.212 1.00 94.19 270 HIS A N 1
ATOM 2111 C CA . HIS A 1 270 ? 3.438 -9.069 -13.074 1.00 94.19 270 HIS A CA 1
ATOM 2112 C C . HIS A 1 270 ? 2.485 -7.863 -13.182 1.00 94.19 270 HIS A C 1
ATOM 2114 O O . HIS A 1 270 ? 1.677 -7.811 -14.124 1.00 94.19 270 HIS A O 1
ATOM 2120 N N . GLN A 1 271 ? 2.582 -6.909 -12.248 1.00 96.06 271 GLN A N 1
ATOM 2121 C CA . GLN A 1 271 ? 1.833 -5.652 -12.237 1.00 96.06 271 GLN A CA 1
ATOM 2122 C C . GLN A 1 271 ? 2.520 -4.533 -13.033 1.00 96.06 271 GLN A C 1
ATOM 2124 O O . GLN A 1 271 ? 1.813 -3.685 -13.568 1.00 96.06 271 GLN A O 1
ATOM 2129 N N . VAL A 1 272 ? 3.849 -4.550 -13.206 1.00 96.69 272 VAL A N 1
ATOM 2130 C CA . VAL A 1 272 ? 4.611 -3.461 -13.862 1.00 96.69 272 VAL A CA 1
ATOM 2131 C C . VAL A 1 272 ? 4.078 -3.123 -15.259 1.00 96.69 272 VAL A C 1
ATOM 2133 O O . VAL A 1 272 ? 3.874 -1.960 -15.588 1.00 96.69 272 VAL A O 1
ATOM 2136 N N . GLY A 1 273 ? 3.796 -4.134 -16.082 1.00 95.62 273 GLY A N 1
ATOM 2137 C CA . GLY A 1 273 ? 3.226 -3.927 -17.417 1.00 95.62 273 GLY A CA 1
ATOM 2138 C C . GLY A 1 273 ? 1.834 -3.269 -17.400 1.00 95.62 273 GLY A C 1
ATOM 2139 O O . GLY A 1 273 ? 1.683 -2.179 -17.952 1.00 95.62 273 GLY A O 1
ATOM 2140 N N . PRO A 1 274 ? 0.803 -3.918 -16.819 1.00 95.31 274 PRO A N 1
ATOM 2141 C CA . PRO A 1 274 ? -0.561 -3.386 -16.825 1.00 95.31 274 PRO A CA 1
ATOM 2142 C C . PRO A 1 274 ? -0.756 -2.165 -15.914 1.00 95.31 274 PRO A C 1
ATOM 2144 O O . PRO A 1 274 ? -1.347 -1.181 -16.341 1.00 95.31 274 PRO A O 1
ATOM 2147 N N . MET A 1 275 ? -0.261 -2.199 -14.680 1.00 95.88 275 MET A N 1
ATOM 2148 C CA . MET A 1 275 ? -0.519 -1.144 -13.694 1.00 95.88 275 MET A CA 1
ATOM 2149 C C . MET A 1 275 ? 0.515 -0.017 -13.775 1.00 95.88 275 MET A C 1
ATOM 2151 O O . MET A 1 275 ? 0.193 1.122 -13.455 1.00 95.88 275 MET A O 1
ATOM 2155 N N . GLY A 1 276 ? 1.733 -0.311 -14.236 1.00 95.88 276 GLY A N 1
ATOM 2156 C CA . GLY A 1 276 ? 2.769 0.687 -14.505 1.00 95.88 276 GLY A CA 1
ATOM 2157 C C . GLY A 1 276 ? 2.631 1.261 -15.909 1.00 95.88 276 GLY A C 1
ATOM 2158 O O . GLY A 1 276 ? 2.015 2.306 -16.083 1.00 95.88 276 GLY A O 1
ATOM 2159 N N . TRP A 1 277 ? 3.177 0.578 -16.918 1.00 95.25 277 TRP A N 1
ATOM 2160 C CA . TRP A 1 277 ? 3.339 1.138 -18.271 1.00 95.25 277 TRP A CA 1
ATOM 2161 C C . TRP A 1 277 ?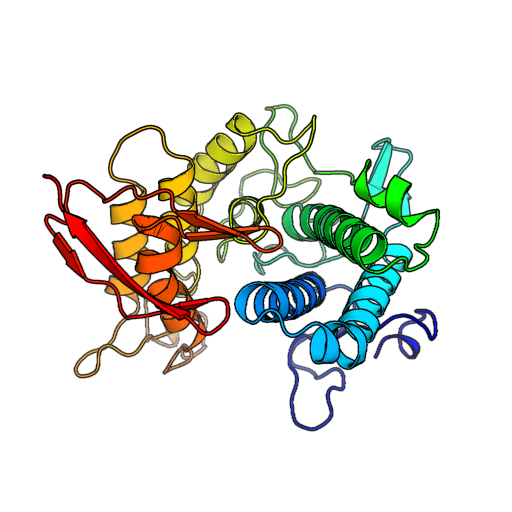 2.028 1.442 -18.992 1.00 95.25 277 TRP A C 1
ATOM 2163 O O . TRP A 1 277 ? 1.937 2.454 -19.677 1.00 95.25 277 TRP A O 1
ATOM 2173 N N . LEU A 1 278 ? 1.010 0.589 -18.855 1.00 95.31 278 LEU A N 1
ATOM 2174 C CA . LEU A 1 278 ? -0.327 0.889 -19.385 1.00 95.31 278 LEU A CA 1
ATOM 2175 C C . LEU A 1 278 ? -1.102 1.861 -18.475 1.00 95.31 278 LEU A C 1
ATOM 2177 O O . LEU A 1 278 ? -2.069 2.475 -18.925 1.00 95.31 278 LEU A O 1
ATOM 2181 N N . GLY A 1 279 ? -0.672 2.012 -17.219 1.00 94.88 279 GLY A N 1
ATOM 2182 C CA . GLY A 1 279 ? -1.285 2.914 -16.250 1.00 94.88 279 GLY A CA 1
ATOM 2183 C C . GLY A 1 279 ? -2.726 2.539 -15.928 1.00 94.88 279 GLY A C 1
ATOM 2184 O O . GLY A 1 279 ? -3.570 3.423 -15.818 1.00 94.88 279 GLY A O 1
ATOM 2185 N N . VAL A 1 280 ? -3.033 1.239 -15.846 1.00 94.81 280 VAL A N 1
ATOM 2186 C CA . VAL A 1 280 ? -4.381 0.776 -15.501 1.00 94.81 280 VAL A CA 1
ATOM 2187 C C . VAL A 1 280 ? -4.713 1.179 -14.068 1.00 94.81 280 VAL A C 1
ATOM 2189 O O . VAL A 1 280 ? -3.980 0.845 -13.134 1.00 94.81 280 VAL A O 1
ATOM 2192 N N . ARG A 1 281 ? -5.851 1.843 -13.885 1.00 93.88 281 ARG A N 1
ATOM 2193 C CA . ARG A 1 281 ? -6.492 2.063 -12.587 1.00 93.88 281 ARG A CA 1
ATOM 2194 C C . ARG A 1 281 ? -7.965 1.702 -12.689 1.00 93.88 281 ARG A C 1
ATOM 2196 O O . ARG A 1 281 ? -8.587 1.914 -13.727 1.00 93.88 281 ARG A O 1
ATOM 2203 N N . VAL A 1 282 ? -8.501 1.143 -11.612 1.00 92.19 282 VAL A N 1
ATOM 2204 C CA . VAL A 1 282 ? -9.918 0.799 -11.504 1.00 92.19 282 VAL A CA 1
ATOM 2205 C C . VAL A 1 282 ? -10.542 1.715 -10.459 1.00 92.19 282 VAL A C 1
ATOM 2207 O O . VAL A 1 282 ? -10.234 1.615 -9.268 1.00 92.19 282 VAL A O 1
ATOM 2210 N N . VAL A 1 283 ? -11.388 2.627 -10.921 1.00 86.62 283 VAL A N 1
ATOM 2211 C CA . VAL A 1 283 ? -12.041 3.649 -10.100 1.00 86.62 283 VAL A CA 1
ATOM 2212 C C . VAL A 1 283 ? -13.534 3.510 -10.333 1.00 86.62 283 VAL A C 1
ATOM 2214 O O . VAL A 1 283 ? -13.973 3.654 -11.467 1.00 86.62 283 VAL A O 1
ATOM 2217 N N . GLU A 1 284 ? -14.283 3.193 -9.275 1.00 81.38 284 GLU A N 1
ATOM 2218 C CA . GLU A 1 284 ? -15.722 2.897 -9.370 1.00 81.38 284 GLU A CA 1
ATOM 2219 C C . GLU A 1 284 ? -15.991 1.811 -10.433 1.00 81.38 284 GLU A C 1
ATOM 2221 O O . GLU A 1 284 ? -15.362 0.749 -10.386 1.00 81.38 284 GLU A O 1
ATOM 2226 N N . ASP A 1 285 ? -16.871 2.078 -11.398 1.00 80.62 285 ASP A N 1
ATOM 2227 C CA . ASP A 1 285 ? -17.204 1.210 -12.531 1.00 80.62 285 ASP A CA 1
ATOM 2228 C C . ASP A 1 285 ? -16.288 1.420 -13.757 1.00 80.62 285 ASP A C 1
ATOM 2230 O O . ASP A 1 285 ? -16.499 0.831 -14.823 1.00 80.62 285 ASP A O 1
ATOM 2234 N N . GLN A 1 286 ? -15.241 2.242 -13.623 1.00 90.56 286 GLN A N 1
ATOM 2235 C CA . GLN A 1 286 ? -14.397 2.682 -14.729 1.00 90.56 286 GLN A CA 1
ATOM 2236 C C . GLN A 1 286 ? -13.019 2.022 -14.729 1.00 90.56 286 GLN A C 1
ATOM 2238 O O . GLN A 1 286 ? -12.319 1.927 -13.716 1.00 90.56 286 GLN A O 1
ATOM 2243 N N . LEU A 1 287 ? -12.577 1.655 -15.934 1.00 93.06 287 LEU A N 1
ATOM 2244 C CA . LEU A 1 287 ? -11.194 1.296 -16.218 1.00 93.06 287 LEU A CA 1
ATOM 2245 C C . LEU A 1 287 ? -10.475 2.491 -16.848 1.00 93.06 287 LEU A C 1
ATOM 2247 O O . LEU A 1 287 ? -10.660 2.795 -18.028 1.00 93.06 287 LEU A O 1
ATOM 2251 N N . ILE A 1 288 ? -9.624 3.147 -16.068 1.00 94.44 288 ILE A N 1
ATOM 2252 C CA . ILE A 1 288 ? -8.807 4.271 -16.523 1.00 94.44 288 ILE A CA 1
ATOM 2253 C C . ILE A 1 288 ? -7.483 3.729 -17.059 1.00 94.44 288 ILE A C 1
ATOM 2255 O O . ILE A 1 288 ? -6.825 2.917 -16.407 1.00 94.44 288 ILE A O 1
ATOM 2259 N N . LEU A 1 289 ? -7.086 4.190 -18.247 1.00 94.12 289 LEU A N 1
ATOM 2260 C CA . LEU A 1 289 ? -5.799 3.877 -18.865 1.00 94.12 289 LEU A CA 1
ATOM 2261 C C . LEU A 1 289 ? -4.980 5.161 -19.004 1.00 94.12 289 LEU A C 1
ATOM 2263 O O . LEU A 1 289 ? -5.434 6.121 -19.627 1.00 94.12 289 LEU A O 1
ATOM 2267 N N . GLN A 1 290 ? -3.756 5.155 -18.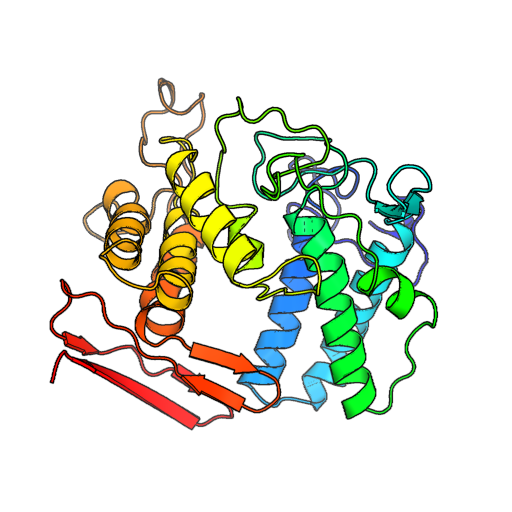479 1.00 93.75 290 GLN A N 1
ATOM 2268 C CA . GLN A 1 290 ? -2.788 6.245 -18.631 1.00 93.75 290 GLN A CA 1
ATOM 2269 C C . GLN A 1 290 ? -1.462 5.694 -19.169 1.00 93.75 290 GLN A C 1
ATOM 2271 O O . GLN A 1 290 ? -0.497 5.549 -18.417 1.00 93.75 290 GLN A O 1
ATOM 2276 N N . PRO A 1 291 ? -1.401 5.343 -20.468 1.00 92.81 291 PRO A N 1
ATOM 2277 C CA . PRO A 1 291 ? -0.234 4.680 -21.022 1.00 92.81 291 PRO A CA 1
ATOM 2278 C C . PRO A 1 291 ? 0.979 5.614 -21.032 1.00 92.81 291 PRO A C 1
ATOM 2280 O O . PRO A 1 291 ? 0.945 6.690 -21.629 1.00 92.81 291 PRO A O 1
ATOM 2283 N N . ALA A 1 292 ? 2.074 5.165 -20.430 1.00 91.81 292 ALA A N 1
ATOM 2284 C CA . ALA A 1 292 ? 3.383 5.794 -20.502 1.00 91.81 292 ALA A CA 1
ATOM 2285 C C . ALA A 1 292 ? 4.438 4.689 -20.600 1.00 91.81 292 ALA A C 1
ATOM 2287 O O . ALA A 1 292 ? 4.709 3.971 -19.640 1.00 91.81 292 ALA A O 1
ATOM 2288 N N . LEU A 1 293 ? 4.995 4.513 -21.799 1.00 92.62 293 LEU A N 1
ATOM 2289 C CA . LEU A 1 293 ? 5.969 3.463 -22.077 1.00 92.62 293 LEU A CA 1
ATOM 2290 C C . LEU A 1 293 ? 7.393 4.012 -21.911 1.00 92.62 293 LEU A C 1
ATOM 2292 O O . LEU A 1 293 ? 7.729 4.998 -22.573 1.00 92.62 293 LEU A O 1
ATOM 2296 N N . PRO A 1 294 ? 8.261 3.385 -21.096 1.00 92.94 294 PRO A N 1
ATOM 2297 C CA . PRO A 1 294 ? 9.631 3.855 -20.958 1.00 92.94 294 PRO A CA 1
ATOM 2298 C C . PRO A 1 294 ? 10.409 3.841 -22.286 1.00 92.94 294 PRO A C 1
ATOM 2300 O O . PRO A 1 294 ? 10.235 2.905 -23.075 1.00 92.94 294 PRO A O 1
ATOM 2303 N N . PRO A 1 295 ? 11.322 4.807 -22.524 1.00 91.56 295 PRO A N 1
ATOM 2304 C CA . PRO A 1 295 ? 12.040 5.000 -23.796 1.00 91.56 295 PRO A CA 1
ATOM 2305 C C . PRO A 1 295 ? 13.050 3.891 -24.159 1.00 91.56 295 PRO A C 1
ATOM 2307 O O . PRO A 1 295 ? 13.650 3.925 -25.231 1.00 91.56 295 PRO A O 1
ATOM 2310 N N . GLN A 1 296 ? 13.210 2.875 -23.309 1.00 93.31 296 GLN A N 1
ATOM 2311 C CA . GLN A 1 296 ? 13.992 1.663 -23.577 1.00 93.31 296 GLN A CA 1
ATOM 2312 C C . GLN A 1 296 ? 13.169 0.491 -24.140 1.00 93.31 296 GLN A C 1
ATOM 2314 O O . GLN A 1 296 ? 13.749 -0.460 -24.663 1.00 93.31 296 GLN A O 1
ATOM 2319 N N . ILE A 1 297 ? 11.842 0.517 -23.998 1.00 92.44 297 ILE A N 1
ATOM 2320 C CA . ILE A 1 297 ? 10.913 -0.521 -24.466 1.00 92.44 297 ILE A CA 1
ATOM 2321 C C . ILE A 1 297 ? 10.211 -0.069 -25.763 1.00 92.44 297 ILE A C 1
ATOM 2323 O O . ILE A 1 297 ? 9.190 0.608 -25.686 1.00 92.44 297 ILE A O 1
ATOM 2327 N N . PRO A 1 298 ? 10.696 -0.441 -26.963 1.00 93.62 298 PRO A N 1
ATOM 2328 C CA . PRO A 1 298 ? 10.149 0.062 -28.232 1.00 93.62 298 PRO A CA 1
ATOM 2329 C C . PRO A 1 298 ? 8.739 -0.436 -28.547 1.00 93.62 298 PRO A C 1
ATOM 2331 O O . PRO A 1 298 ? 8.003 0.184 -29.315 1.00 93.62 298 PRO A O 1
ATOM 2334 N N . TYR A 1 299 ? 8.387 -1.589 -27.988 1.00 95.31 299 TYR A N 1
ATOM 2335 C CA . TYR A 1 299 ? 7.101 -2.230 -28.164 1.00 95.31 299 TYR A CA 1
ATOM 2336 C C . TYR A 1 299 ? 6.839 -3.172 -26.994 1.00 95.31 299 TYR A C 1
ATOM 2338 O O . TYR A 1 299 ? 7.730 -3.919 -26.582 1.00 95.31 299 TYR A O 1
ATOM 2346 N N . VAL A 1 300 ? 5.602 -3.200 -26.507 1.00 94.75 300 VAL A N 1
ATOM 2347 C CA . VAL A 1 300 ? 5.131 -4.223 -25.575 1.00 94.75 300 VAL A CA 1
ATOM 2348 C C . VAL A 1 300 ? 3.710 -4.652 -25.926 1.00 94.75 300 VAL A C 1
ATOM 2350 O O . VAL A 1 300 ? 2.837 -3.835 -26.214 1.00 94.75 300 VAL A O 1
ATOM 2353 N N . SER A 1 301 ? 3.473 -5.962 -25.887 1.00 95.88 301 SER A N 1
ATOM 2354 C CA . SER A 1 301 ? 2.140 -6.558 -25.966 1.00 95.88 301 SER A CA 1
ATOM 2355 C C . SER A 1 301 ? 1.810 -7.165 -24.613 1.00 95.88 301 SER A C 1
ATOM 2357 O O . SER A 1 301 ? 2.462 -8.116 -24.184 1.00 95.88 301 SER A O 1
ATOM 2359 N N . LEU A 1 302 ? 0.809 -6.620 -23.928 1.00 95.06 302 LEU A N 1
ATOM 2360 C CA . LEU A 1 302 ? 0.401 -7.111 -22.614 1.00 95.06 302 LEU A CA 1
ATOM 2361 C C . LEU A 1 302 ? -0.563 -8.286 -22.760 1.00 95.06 302 LEU A C 1
ATOM 2363 O O . LEU A 1 302 ? -1.226 -8.431 -23.785 1.00 95.06 302 LEU A O 1
ATOM 2367 N N . ARG A 1 303 ? -0.648 -9.157 -21.752 1.00 91.38 303 ARG A N 1
ATOM 2368 C CA . ARG A 1 303 ? -1.659 -10.227 -21.723 1.00 91.38 303 ARG A CA 1
ATOM 2369 C C . ARG A 1 303 ? -3.072 -9.638 -21.800 1.00 91.38 303 ARG A C 1
ATOM 2371 O O . ARG A 1 303 ? -3.287 -8.498 -21.397 1.00 91.38 303 ARG A O 1
ATOM 2378 N N . THR A 1 304 ? -4.024 -10.424 -22.295 1.00 93.56 304 THR A N 1
ATOM 2379 C CA . THR A 1 304 ? -5.436 -10.043 -22.205 1.00 93.56 304 THR A CA 1
ATOM 2380 C C . THR A 1 304 ? -5.840 -10.010 -20.734 1.00 93.56 304 THR A C 1
ATOM 2382 O O . THR A 1 304 ? -5.602 -10.981 -20.015 1.00 93.56 304 THR A O 1
ATOM 2385 N N . VAL A 1 305 ? -6.419 -8.900 -20.291 1.00 90.19 305 VAL A N 1
ATOM 2386 C CA . VAL A 1 305 ? -7.021 -8.755 -18.959 1.00 90.19 305 VAL A CA 1
ATOM 2387 C C . VAL A 1 305 ? -8.538 -8.764 -19.087 1.00 90.19 305 VAL A C 1
ATOM 2389 O O . VAL A 1 305 ? -9.064 -8.481 -20.161 1.00 90.19 305 VAL A O 1
ATOM 2392 N N . ILE A 1 306 ? -9.236 -9.133 -18.018 1.00 92.31 306 ILE A N 1
ATOM 2393 C CA . ILE A 1 306 ? -10.699 -9.161 -17.988 1.00 92.31 306 ILE A CA 1
ATOM 2394 C C . ILE A 1 306 ? -11.169 -8.015 -17.096 1.00 92.31 306 ILE A C 1
ATOM 2396 O O . ILE A 1 306 ? -10.659 -7.870 -15.989 1.00 92.31 306 ILE A O 1
ATOM 2400 N N . PHE A 1 307 ? -12.121 -7.223 -17.583 1.00 94.19 307 PHE A N 1
ATOM 2401 C CA . PHE A 1 307 ? -12.779 -6.152 -16.834 1.00 94.19 307 PHE A CA 1
ATOM 2402 C C . PHE A 1 307 ? -14.267 -6.130 -17.191 1.00 94.19 307 PHE A C 1
ATOM 2404 O O . PHE A 1 307 ? -14.601 -6.125 -18.376 1.00 94.19 307 PHE A O 1
ATOM 2411 N N . GLY A 1 308 ? -15.158 -6.199 -16.199 1.00 92.50 308 GLY A N 1
ATOM 2412 C CA . GLY A 1 308 ? -16.610 -6.262 -16.420 1.00 92.50 308 GLY A CA 1
ATOM 2413 C C . GLY A 1 308 ? -17.044 -7.416 -17.338 1.00 92.50 308 GLY A C 1
ATOM 2414 O O . GLY A 1 308 ? -17.977 -7.281 -18.124 1.00 92.50 308 GLY A O 1
ATOM 2415 N N . GLY A 1 309 ? -16.298 -8.529 -17.335 1.00 92.44 309 GLY A N 1
ATOM 2416 C CA . GLY A 1 309 ? -16.505 -9.667 -18.242 1.00 92.44 309 GLY A CA 1
ATOM 2417 C C . GLY A 1 309 ? -15.971 -9.486 -19.673 1.00 92.44 309 GLY A C 1
ATOM 2418 O O . GLY A 1 309 ? -15.967 -10.446 -20.445 1.00 92.44 309 GLY A O 1
ATOM 2419 N N . ALA A 1 310 ? -15.468 -8.304 -20.037 1.00 93.19 310 ALA A N 1
ATOM 2420 C CA . ALA A 1 310 ? -14.865 -8.038 -21.340 1.00 93.19 310 ALA A CA 1
ATOM 2421 C C . ALA A 1 310 ? -13.355 -8.321 -21.336 1.00 93.19 310 ALA A C 1
ATOM 2423 O O . ALA A 1 310 ? -12.630 -7.933 -20.421 1.00 93.19 310 ALA A O 1
ATOM 2424 N N . GLY A 1 311 ? -12.864 -8.981 -22.389 1.00 94.50 311 GLY A N 1
ATOM 2425 C CA . GLY A 1 311 ? -11.434 -9.206 -22.603 1.00 94.50 311 GLY A CA 1
ATOM 2426 C C . GLY A 1 311 ? -10.769 -8.011 -23.286 1.00 94.50 311 GLY A C 1
ATOM 2427 O O . GLY A 1 311 ? -11.126 -7.664 -24.409 1.00 94.50 311 GLY A O 1
ATOM 2428 N N . ILE A 1 312 ? -9.765 -7.419 -22.643 1.00 93.19 312 ILE A N 1
ATOM 2429 C CA . ILE A 1 312 ? -9.033 -6.245 -23.128 1.00 93.19 312 ILE A CA 1
ATOM 2430 C C . ILE A 1 312 ? -7.591 -6.641 -23.427 1.00 93.19 312 ILE A C 1
ATOM 2432 O O . ILE A 1 312 ? -6.866 -7.120 -22.555 1.00 93.19 312 ILE A O 1
ATOM 2436 N N . LYS A 1 313 ? -7.158 -6.427 -24.672 1.00 95.81 313 LYS A N 1
ATOM 2437 C CA . LYS A 1 313 ? -5.784 -6.659 -25.127 1.00 95.81 313 LYS A CA 1
ATOM 2438 C C . LYS A 1 313 ? -5.139 -5.320 -25.467 1.00 95.81 313 LYS A C 1
ATOM 2440 O O . LYS A 1 313 ? -5.602 -4.631 -26.368 1.00 95.81 313 LYS A O 1
ATOM 2445 N N . ALA A 1 314 ? -4.050 -4.989 -24.778 1.00 95.38 314 ALA A N 1
ATOM 2446 C CA . ALA A 1 314 ? -3.309 -3.753 -24.998 1.00 95.38 314 ALA A CA 1
ATOM 2447 C C . ALA A 1 314 ? -1.946 -4.008 -25.657 1.00 95.38 314 ALA A C 1
ATOM 2449 O O . ALA A 1 314 ? -1.234 -4.964 -25.328 1.00 95.38 314 ALA A O 1
ATOM 2450 N N . THR A 1 315 ? -1.576 -3.111 -26.566 1.00 95.94 315 THR A N 1
ATOM 2451 C CA . THR A 1 315 ? -0.245 -3.019 -27.174 1.00 95.94 315 THR A CA 1
ATOM 2452 C C . THR A 1 315 ? 0.210 -1.570 -27.141 1.00 95.94 315 THR A C 1
ATOM 2454 O O . THR A 1 315 ? -0.584 -0.691 -27.461 1.00 95.94 315 THR A O 1
ATOM 2457 N N . MET A 1 316 ? 1.466 -1.329 -26.778 1.00 94.62 316 MET A N 1
ATOM 2458 C CA . MET A 1 316 ? 2.061 0.007 -26.705 1.00 94.62 316 MET A CA 1
ATOM 2459 C C . MET A 1 316 ? 3.365 0.030 -27.504 1.00 94.62 316 MET A C 1
ATOM 2461 O O . MET A 1 316 ? 4.096 -0.962 -27.531 1.00 94.62 316 MET A O 1
ATOM 2465 N N . ASN A 1 317 ? 3.642 1.150 -28.156 1.00 93.56 317 ASN A N 1
ATOM 2466 C CA . ASN A 1 317 ? 4.819 1.432 -28.976 1.00 93.56 317 ASN A CA 1
ATOM 2467 C C . ASN A 1 317 ? 5.131 2.942 -28.897 1.00 93.56 317 ASN A C 1
ATOM 2469 O O . ASN A 1 317 ? 4.391 3.700 -28.275 1.00 93.56 317 ASN A O 1
ATOM 2473 N N . TYR A 1 318 ? 6.220 3.391 -29.522 1.00 84.19 318 TYR A N 1
ATOM 2474 C CA . TYR A 1 318 ? 6.570 4.822 -29.574 1.00 84.19 318 TYR A CA 1
ATOM 2475 C C . TYR A 1 318 ? 5.870 5.629 -30.672 1.00 84.19 318 TYR A C 1
ATOM 2477 O O . TYR A 1 318 ? 6.132 6.824 -30.793 1.00 84.19 318 TYR A O 1
ATOM 2485 N N . THR A 1 319 ? 5.049 4.986 -31.502 1.00 67.44 319 THR A N 1
ATOM 2486 C CA . THR A 1 319 ? 4.507 5.546 -32.751 1.00 67.44 319 THR A CA 1
ATOM 2487 C C . THR A 1 319 ? 3.017 5.314 -32.856 1.00 67.44 319 THR A C 1
ATOM 2489 O O . THR A 1 319 ? 2.294 6.299 -33.092 1.00 67.44 319 THR A O 1
#

Organism: Aureobasidium melanogenum (NCBI:txid46634)

InterPro domains:
  IPR005195 Glycoside hydrolase, family 65, central catalytic [PF03632] (12-146)
  IPR008928 Six-hairpin glycosidase superfamily [SSF48208] (10-316)
  IPR012341 Six-hairpin glycosidase-like superfamily [G3DSA:1.50.10.10] (1-230)

Sequence (319 aa):
NAQENDFSSEAIIYPWTSGRYGNCTGTGPCVDYQYHLNSDIFLNNLLYWRVTGDDSWFKGQAIPVNDAIVQMFSELVHYNQTVDGYSISNLTDPDEYANQVPDGAFTLASVAKIIEWTQGYSEEFSLDVEANWSSIAANVALPFAPSGILTEFRGANNTAVIKQDDVDLINYPLDYSSENYTREDKLTSLDYYAVKQSPDGPAMTYSLYSISANALSPSGCSSFTYALNGFKAYTRAPWYQFSEQQVDNFTLNGGTNPAFPFMTGAGGWHQVGPMGWLGVRVVEDQLILQPALPPQIPYVSLRTVIFGGAGIKATMNYT

Secondary structure (DSSP, 8-state):
-GGGGT--TT-----SS--TT---BTTB-SSSS-TTHHHHHHHHHHHHHHHHT-HHHIIIIIHHHHHHHHHHHHHH-EEETTTTEEE-SSB--S-TTS-SBSS-HHHHHHHHHHHHHHHHHHHHHT----TTHHHHHHTB---B-TTS-B-SSTT--S-PPB-S--GGGGTTTS---BTTB-HHHHHHHHHHHTTTB-TT--TTHHHHHHHHHHHH-SSSSHHHHHHHHHHHTTEETTTTEEPSSS---TTTTTT-PPPSS-HHHHHHHHHIIIIIIT-EEEETTEEEE-----TT-SEEEPPPEEETTEEE--EEE--

Foldseek 3Di:
DQVVVPADPLADFFEPDDDDPRDHDPVGGRPLEARCVLLVLLVVLVVVCLQAVCPVCCVVPNLSSLLNSLSSVLVQWDQDPVLRFTKHQGYYFPQNVDHGAIQFQQSLLSSLLSLVVNVVVCVVVVHDDDPCSVRRNQGRRQAADPVLAGDRGHPDPPPDQTQADGNLVSVPPRVGADPSCDLVNNVVNLVSNVVRHDLFHFLQHLLSSLQSCLVRPPDDQRNVVSLCSSQVLAFDPDVRAGWGGSDQDCVVNVNDGTDPSDVNSVVSNLCSVCCHQQVWDRDRNDTDTDHHHGPVDQKDWRAFDGGNNDTDTDIDGPD